Protein AF-0000000072514693 (afdb_homodimer)

Organism: Oesophagostomum dentatum (NCBI:txid61180)

InterPro domains:
  IPR011990 Tetratricopeptide-like helical domain superfamily [G3DSA:1.25.40.10] (1-120)
  IPR011990 Tetratricopeptide-like helical domain superfamily [SSF48452] (5-99)

Radius of gyration: 29.2 Å; Cα contacts (8 Å, |Δi|>4): 314; chains: 2; bounding box: 31×82×122 Å

pLDDT: mean 86.18, std 18.82, range [24.17, 98.69]

Sequence (274 aa):
SQITRLNLRLERYNEAAKAIRDEIEKYVEVKEPGRVGQLTIALVLVQLAKGDSVAAAKCYQWVLEHCAEFEFTDDARACRQLIGGWEGGDDEQFQNILKDGVLRSMDNEYLRLMKKLHAPQGSGTAEGDEGDEEDLKSQITRLNLRLERYNEAAKAIRDEIEKYVEVKEPGRVGQLTIALVLVQLAKGDSVAAAKCYQWVLEHCAEFEFTDDARACRQLIGGWEGGDDEQFQNILKDGVLRSMDNEYLRLMKKLHAPQGSGTAEGDEGDEEDLK

Secondary structure (DSSP, 8-state):
-HHHHHHHHTT-HHHHHHHHHHHHHHHHHH--HHHHHHHHHHHHHHHHHTT-HHHHHHHHHHHHHH-GGGGGSHHHHHHHHHHHHHHHT-HHHHHHHTTSHHHHTS-HHHHHHHHH---------------------/-HHHHHHHHTT-HHHHHHHHHHHHHHHHHH--HHHHHHHHHHHHHHHHHTT-HHHHHHHHHHHHHH-GGGGGSHHHHHHHHHHHHHHHT-HHHHHHHTTSHHHHTS-HHHHHHHHH---------------------

Structure (mmCIF, N/CA/C/O backbone):
data_AF-0000000072514693-model_v1
#
loop_
_entity.id
_entity.type
_entity.pdbx_description
1 polymer 'Uncharacterized protein'
#
loop_
_atom_site.group_PDB
_atom_site.id
_atom_site.type_symbol
_atom_site.label_atom_id
_atom_site.label_alt_id
_atom_site.label_comp_id
_atom_site.label_asym_id
_atom_site.label_entity_id
_atom_site.label_seq_id
_atom_site.pdbx_PDB_ins_code
_atom_site.Cartn_x
_atom_site.Cartn_y
_atom_site.Cartn_z
_atom_site.occupancy
_atom_site.B_iso_or_equiv
_atom_site.auth_seq_id
_atom_site.auth_comp_id
_atom_site.auth_asym_id
_atom_site.auth_atom_id
_atom_site.pdbx_PDB_model_num
ATOM 1 N N . SER A 1 1 ? -8.133 11.906 0.527 1 76.69 1 SER A N 1
ATOM 2 C CA . SER A 1 1 ? -9.438 11.352 0.18 1 76.69 1 SER A CA 1
ATOM 3 C C . SER A 1 1 ? -10.492 12.445 0.058 1 76.69 1 SER A C 1
ATOM 5 O O . SER A 1 1 ? -10.289 13.562 0.541 1 76.69 1 SER A O 1
ATOM 7 N N . GLN A 1 2 ? -11.57 12.062 -0.711 1 79.75 2 GLN A N 1
ATOM 8 C CA . GLN A 1 2 ? -12.656 13.023 -0.896 1 79.75 2 GLN A CA 1
ATOM 9 C C . GLN A 1 2 ? -13.25 13.445 0.445 1 79.75 2 GLN A C 1
ATOM 11 O O . GLN A 1 2 ? -13.531 14.633 0.658 1 79.75 2 GLN A O 1
ATOM 16 N N . ILE A 1 3 ? -13.453 12.562 1.312 1 83.75 3 ILE A N 1
ATOM 17 C CA . ILE A 1 3 ? -14.039 12.844 2.621 1 83.75 3 ILE A CA 1
ATOM 18 C C . ILE A 1 3 ? -13.102 13.742 3.424 1 83.75 3 ILE A C 1
ATOM 20 O O . ILE A 1 3 ? -13.555 14.633 4.141 1 83.75 3 ILE A O 1
ATOM 24 N N . THR A 1 4 ? -11.828 13.516 3.318 1 90.75 4 THR A N 1
ATOM 25 C CA . THR A 1 4 ? -10.852 14.344 4.012 1 90.75 4 THR A CA 1
ATOM 26 C C . THR A 1 4 ? -10.898 15.781 3.502 1 90.75 4 THR A C 1
ATOM 28 O O . THR A 1 4 ? -10.906 16.719 4.293 1 90.75 4 THR A O 1
ATOM 31 N N . ARG A 1 5 ? -11 15.945 2.203 1 89.25 5 ARG A N 1
ATOM 32 C CA . ARG A 1 5 ? -11.078 17.266 1.602 1 89.25 5 ARG A CA 1
ATOM 33 C C . ARG A 1 5 ? -12.312 18.016 2.078 1 89.25 5 ARG A C 1
ATOM 35 O O . ARG A 1 5 ? -12.242 19.203 2.398 1 89.25 5 ARG A O 1
ATOM 42 N N . LEU A 1 6 ? -13.422 17.266 2.107 1 90 6 LEU A N 1
ATOM 43 C CA . LEU A 1 6 ? -14.664 17.859 2.594 1 90 6 LEU A CA 1
ATOM 44 C C . LEU A 1 6 ? -14.523 18.312 4.047 1 90 6 LEU A C 1
ATOM 46 O O . LEU A 1 6 ? -14.945 19.406 4.406 1 90 6 LEU A O 1
ATOM 50 N N . ASN A 1 7 ? -14.016 17.5 4.848 1 94.06 7 ASN A N 1
ATOM 51 C CA . ASN A 1 7 ? -13.828 17.828 6.258 1 94.06 7 ASN A CA 1
ATOM 52 C C . ASN A 1 7 ? -12.93 19.047 6.441 1 94.06 7 ASN A C 1
ATOM 54 O O . ASN A 1 7 ? -13.18 19.875 7.312 1 94.06 7 ASN A O 1
ATOM 58 N N . LEU A 1 8 ? -11.922 19.188 5.617 1 94.56 8 LEU A N 1
ATOM 59 C CA . LEU A 1 8 ? -11.016 20.328 5.676 1 94.56 8 LEU A CA 1
ATOM 60 C C . LEU A 1 8 ? -11.742 21.609 5.281 1 94.56 8 LEU A C 1
ATOM 62 O O . LEU A 1 8 ? -11.594 22.641 5.941 1 94.56 8 LEU A O 1
ATOM 66 N N . ARG A 1 9 ? -12.617 21.516 4.305 1 92.19 9 ARG A N 1
ATOM 67 C CA . ARG A 1 9 ? -13.375 22.672 3.832 1 92.19 9 ARG A CA 1
ATOM 68 C C . ARG A 1 9 ? -14.344 23.156 4.902 1 92.19 9 ARG A C 1
ATOM 70 O O . ARG A 1 9 ? -14.555 24.375 5.043 1 92.19 9 ARG A O 1
ATOM 77 N N . LEU A 1 10 ? -14.836 22.312 5.656 1 93.88 10 LEU A N 1
ATOM 78 C CA . LEU A 1 10 ? -15.812 22.641 6.691 1 93.88 10 LEU A CA 1
ATOM 79 C C . LEU A 1 10 ? -15.125 22.844 8.039 1 93.88 10 LEU A C 1
ATOM 81 O O . LEU A 1 10 ? -15.797 23.016 9.062 1 93.88 10 LEU A O 1
ATOM 85 N N . GLU A 1 11 ? -13.844 22.766 8.125 1 95.69 11 GLU A N 1
ATOM 86 C CA . GLU A 1 11 ? -13 22.953 9.297 1 95.69 11 GLU A CA 1
ATOM 87 C C . GLU A 1 11 ? -13.344 21.938 10.391 1 95.69 11 GLU A C 1
ATOM 89 O O . GLU A 1 11 ? -13.375 22.297 11.578 1 95.69 11 GLU A O 1
ATOM 94 N N . ARG A 1 12 ? -13.836 20.766 9.984 1 96.38 12 ARG A N 1
ATOM 95 C CA . ARG A 1 12 ? -1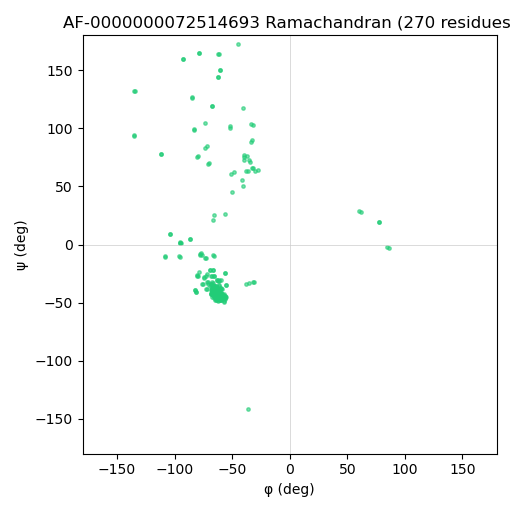4 19.609 10.867 1 96.38 12 ARG A CA 1
ATOM 96 C C . ARG A 1 12 ? -12.672 18.875 11.047 1 96.38 12 ARG A C 1
ATOM 98 O O . ARG A 1 12 ? -12.5 17.766 10.523 1 96.38 12 ARG A O 1
ATOM 105 N N . TYR A 1 13 ? -11.773 19.391 11.82 1 97.44 13 TYR A N 1
ATOM 106 C CA . TYR A 1 13 ? -10.383 18.969 11.891 1 97.44 13 TYR A CA 1
ATOM 107 C C . TYR A 1 13 ? -10.25 17.609 12.562 1 97.44 13 TYR A C 1
ATOM 109 O O . TYR A 1 13 ? -9.406 16.797 12.18 1 97.44 13 TYR A O 1
ATOM 117 N N . ASN A 1 14 ? -11.133 17.297 13.531 1 97.5 14 ASN A N 1
ATOM 118 C CA . ASN A 1 14 ? -11.078 15.992 14.172 1 97.5 14 ASN A CA 1
ATOM 119 C C . ASN A 1 14 ? -11.391 14.875 13.18 1 97.5 14 ASN A C 1
ATOM 121 O O . ASN A 1 14 ? -10.672 13.867 13.125 1 97.5 14 ASN A O 1
ATOM 125 N N . GLU A 1 15 ? -12.391 15.117 12.406 1 96.56 15 GLU A N 1
ATOM 126 C CA . GLU A 1 15 ? -12.789 14.133 11.398 1 96.56 15 GLU A CA 1
ATOM 127 C C . GLU A 1 15 ? -11.734 14 10.305 1 96.56 15 GLU A C 1
ATOM 129 O O . GLU A 1 15 ? -11.445 12.898 9.852 1 96.56 15 GLU A O 1
ATOM 134 N N . ALA A 1 16 ? -11.203 15.117 9.875 1 96.69 16 ALA A N 1
ATOM 135 C CA . ALA A 1 16 ? -10.148 15.109 8.867 1 96.69 16 ALA A CA 1
ATOM 136 C C . ALA A 1 16 ? -8.922 14.344 9.359 1 96.69 16 ALA A C 1
ATOM 138 O O . ALA A 1 16 ? -8.398 13.477 8.648 1 96.69 16 ALA A O 1
ATOM 139 N N . ALA A 1 17 ? -8.492 14.617 10.602 1 97.69 17 ALA A N 1
ATOM 140 C CA . ALA A 1 17 ? -7.324 13.961 11.188 1 97.69 17 ALA A CA 1
ATOM 141 C C . ALA A 1 17 ? -7.523 12.445 11.258 1 97.69 17 ALA A C 1
ATOM 143 O O . ALA A 1 17 ? -6.621 11.68 10.922 1 97.69 17 ALA A O 1
ATOM 144 N N . LYS A 1 18 ? -8.703 12.062 11.688 1 96.69 18 LYS A N 1
ATOM 145 C CA . LYS A 1 18 ? -9 10.633 11.781 1 96.69 18 LYS A CA 1
ATOM 146 C C . LYS A 1 18 ? -8.93 9.969 10.406 1 96.69 18 LYS A C 1
ATOM 148 O O . LYS A 1 18 ? -8.344 8.891 10.266 1 96.69 18 LYS A O 1
ATOM 153 N N . ALA A 1 19 ? -9.523 10.57 9.422 1 94.31 19 ALA A N 1
ATOM 154 C CA . ALA A 1 19 ? -9.539 10.031 8.062 1 94.31 19 ALA A CA 1
ATOM 155 C C . ALA A 1 19 ? -8.125 9.898 7.512 1 94.31 19 ALA A C 1
ATOM 157 O O . ALA A 1 19 ? -7.785 8.883 6.902 1 94.31 19 ALA A O 1
ATOM 158 N N . ILE A 1 20 ? -7.25 10.898 7.695 1 96.31 20 ILE A N 1
ATOM 159 C CA . ILE A 1 20 ? -5.875 10.875 7.199 1 96.31 20 ILE A CA 1
ATOM 160 C C . ILE A 1 20 ? -5.082 9.789 7.922 1 96.31 20 ILE A C 1
ATOM 162 O O . ILE A 1 20 ? -4.348 9.023 7.293 1 96.31 20 ILE A O 1
ATOM 166 N N . ARG A 1 21 ? -5.277 9.695 9.227 1 95.81 21 ARG A N 1
ATOM 167 C CA . ARG A 1 21 ? -4.598 8.672 10.016 1 95.81 21 ARG A CA 1
ATOM 168 C C . ARG A 1 21 ? -4.961 7.273 9.523 1 95.81 21 ARG A C 1
ATOM 170 O O . ARG A 1 21 ? -4.082 6.426 9.352 1 95.81 21 ARG A O 1
ATOM 177 N N . ASP A 1 22 ? -6.242 7.055 9.32 1 91.62 22 ASP A N 1
ATOM 178 C CA . ASP A 1 22 ? -6.695 5.766 8.805 1 91.62 22 ASP A CA 1
ATOM 179 C C . ASP A 1 22 ? -6.008 5.43 7.48 1 91.62 22 ASP A C 1
ATOM 181 O O . ASP A 1 22 ? -5.621 4.281 7.254 1 91.62 22 ASP A O 1
ATOM 185 N N . GLU A 1 23 ? -5.949 6.453 6.633 1 87.62 23 GLU A N 1
ATOM 186 C CA . GLU A 1 23 ? -5.309 6.254 5.336 1 87.62 23 GLU A CA 1
ATOM 187 C C . GLU A 1 23 ? -3.824 5.934 5.496 1 87.62 23 GLU A C 1
ATOM 189 O O . GLU A 1 23 ? -3.305 5.031 4.836 1 87.62 23 GLU A O 1
ATOM 194 N N . ILE A 1 24 ? -3.084 6.613 6.398 1 90.81 24 ILE A N 1
ATOM 195 C CA . ILE A 1 24 ? -1.674 6.344 6.66 1 90.81 24 ILE A CA 1
ATOM 196 C C . ILE A 1 24 ? -1.499 4.902 7.125 1 90.81 24 ILE A C 1
ATOM 198 O O . ILE A 1 24 ? -0.639 4.18 6.617 1 90.81 24 ILE A O 1
ATOM 202 N N . GLU A 1 25 ? -2.279 4.473 8.031 1 86.88 25 GLU A N 1
ATOM 203 C CA . GLU A 1 25 ? -2.197 3.117 8.57 1 86.88 25 GLU A CA 1
ATOM 204 C C . GLU A 1 25 ? -2.396 2.074 7.473 1 86.88 25 GLU A C 1
ATOM 206 O O . GLU A 1 25 ? -1.695 1.062 7.434 1 86.88 25 GLU A O 1
ATOM 211 N N . LYS A 1 26 ? -3.359 2.354 6.645 1 80.5 26 LYS A N 1
ATOM 212 C CA . LYS A 1 26 ? -3.604 1.455 5.52 1 80.5 26 LYS A CA 1
ATOM 213 C C . LYS A 1 26 ? -2.367 1.33 4.633 1 80.5 26 LYS A C 1
ATOM 215 O O . LYS A 1 26 ? -1.997 0.227 4.227 1 80.5 26 LYS A O 1
ATOM 220 N N . TYR A 1 27 ? -1.725 2.512 4.359 1 78.81 27 TYR A N 1
ATOM 221 C CA . TYR A 1 27 ? -0.575 2.523 3.463 1 78.81 27 TYR A CA 1
ATOM 222 C C . TYR A 1 27 ? 0.641 1.888 4.125 1 78.81 27 TYR A C 1
ATOM 224 O O . TYR A 1 27 ? 1.442 1.227 3.459 1 78.81 27 TYR A O 1
ATOM 232 N N . VAL A 1 28 ? 0.841 2.088 5.336 1 77.94 28 VAL A N 1
ATOM 233 C CA . VAL A 1 28 ? 1.96 1.515 6.074 1 77.94 28 VAL A CA 1
ATOM 234 C C . VAL A 1 28 ? 1.794 -0.001 6.172 1 77.94 28 VAL A C 1
ATOM 236 O O . VAL A 1 28 ? 2.771 -0.746 6.074 1 77.94 28 VAL A O 1
ATOM 239 N N . GLU A 1 29 ? 0.573 -0.426 6.406 1 69.25 29 GLU A N 1
ATOM 240 C CA . GLU A 1 29 ? 0.291 -1.855 6.496 1 69.25 29 GLU A CA 1
ATOM 241 C C . GLU A 1 29 ? 0.525 -2.547 5.152 1 69.25 29 GLU A C 1
ATOM 243 O O . GLU A 1 29 ? 1.036 -3.668 5.109 1 69.25 29 GLU A O 1
ATOM 248 N N . VAL A 1 30 ? 0.095 -1.903 4.098 1 63.44 30 VAL A N 1
ATOM 249 C CA . VAL A 1 30 ? 0.112 -2.518 2.773 1 63.44 30 VAL A CA 1
ATOM 250 C C . VAL A 1 30 ? 1.525 -2.467 2.197 1 63.44 30 VAL A C 1
ATOM 252 O O . VAL A 1 30 ? 1.916 -3.336 1.415 1 63.44 30 VAL A O 1
ATOM 255 N N . LYS A 1 31 ? 2.494 -1.638 2.498 1 57.66 31 LYS A N 1
ATOM 256 C CA . LYS A 1 31 ? 3.771 -1.405 1.83 1 57.66 31 LYS A CA 1
ATOM 257 C C . LYS A 1 31 ? 4.68 -2.627 1.942 1 57.66 31 LYS A C 1
ATOM 259 O O . LYS A 1 31 ? 5.898 -2.49 2.066 1 57.66 31 LYS A O 1
ATOM 264 N N . GLU A 1 32 ? 4.211 -3.67 2.16 1 57.41 32 GLU A N 1
ATOM 265 C CA . GLU A 1 32 ? 5.301 -4.637 2.057 1 57.41 32 GLU A CA 1
ATOM 266 C C . GLU A 1 32 ? 5.727 -4.84 0.605 1 57.41 32 GLU A C 1
ATOM 268 O O . GLU A 1 32 ? 5.027 -5.5 -0.165 1 57.41 32 GLU A O 1
ATOM 273 N N . PRO A 1 33 ? 6.652 -3.939 0.035 1 59.28 33 PRO A N 1
ATOM 274 C CA . PRO A 1 33 ? 7.141 -4.148 -1.329 1 59.28 33 PRO A CA 1
ATOM 275 C C . PRO A 1 33 ? 7.219 -5.625 -1.708 1 59.28 33 PRO A C 1
ATOM 277 O O . PRO A 1 33 ? 6.969 -5.984 -2.861 1 59.28 33 PRO A O 1
ATOM 280 N N . GLY A 1 34 ? 7.48 -6.402 -0.807 1 74.56 34 GLY A N 1
ATOM 281 C CA . GLY A 1 34 ? 7.602 -7.832 -1.055 1 74.56 34 GLY A CA 1
ATOM 282 C C . GLY A 1 34 ? 6.266 -8.531 -1.197 1 74.56 34 GLY A C 1
ATOM 283 O O . GLY A 1 34 ? 6.176 -9.594 -1.812 1 74.56 34 GLY A O 1
ATOM 284 N N . ARG A 1 35 ? 5.238 -7.762 -0.912 1 82.5 35 ARG A N 1
ATOM 285 C CA . ARG A 1 35 ? 3.938 -8.422 -0.878 1 82.5 35 ARG A CA 1
ATOM 286 C C . ARG A 1 35 ? 3.361 -8.57 -2.281 1 82.5 35 ARG A C 1
ATOM 288 O O . ARG A 1 35 ? 2.795 -9.609 -2.621 1 82.5 35 ARG A O 1
ATOM 295 N N . VAL A 1 36 ? 3.531 -7.551 -3.119 1 88.25 36 VAL A N 1
ATOM 296 C CA . VAL A 1 36 ? 3.029 -7.609 -4.488 1 88.25 36 VAL A CA 1
ATOM 297 C C . VAL A 1 36 ? 3.662 -8.789 -5.219 1 88.25 36 VAL A C 1
ATOM 299 O O . VAL A 1 36 ? 2.975 -9.531 -5.926 1 88.25 36 VAL A O 1
ATOM 302 N N . GLY A 1 37 ? 4.949 -8.938 -5.008 1 92.69 37 GLY A N 1
ATOM 303 C CA . GLY A 1 37 ? 5.648 -10.047 -5.641 1 92.69 37 GLY A CA 1
ATOM 304 C C . GLY A 1 37 ? 5.152 -11.406 -5.188 1 92.69 37 GLY A C 1
ATOM 305 O O . GLY A 1 37 ? 4.871 -12.273 -6.016 1 92.69 37 GLY A O 1
ATOM 306 N N . GLN A 1 38 ? 5 -11.547 -3.912 1 93.31 38 GLN A N 1
ATOM 307 C CA . GLN A 1 38 ? 4.516 -12.805 -3.352 1 93.31 38 GLN A CA 1
ATOM 308 C C . GLN A 1 38 ? 3.105 -13.117 -3.84 1 93.31 38 GLN A C 1
ATOM 310 O O . GLN A 1 38 ? 2.811 -14.25 -4.223 1 93.31 38 GLN A O 1
ATOM 315 N N . LEU A 1 39 ? 2.266 -12.102 -3.889 1 94.88 39 LEU A N 1
ATOM 316 C CA . LEU A 1 39 ? 0.891 -12.273 -4.348 1 94.88 39 LEU A CA 1
ATOM 317 C C . LEU A 1 39 ? 0.85 -12.586 -5.84 1 94.88 39 LEU A C 1
ATOM 319 O O . LEU A 1 39 ? -0.018 -13.328 -6.301 1 94.88 39 LEU A O 1
ATOM 323 N N . THR A 1 40 ? 1.767 -12.023 -6.566 1 97.25 40 THR A N 1
ATOM 324 C CA . THR A 1 40 ? 1.834 -12.312 -7.996 1 97.25 40 THR A CA 1
ATOM 325 C C . THR A 1 40 ? 2.18 -13.773 -8.242 1 97.25 40 THR A C 1
ATOM 327 O O . THR A 1 40 ? 1.553 -14.438 -9.07 1 97.25 40 THR A O 1
ATOM 330 N N . ILE A 1 41 ? 3.162 -14.281 -7.52 1 98.38 41 ILE A N 1
ATOM 331 C CA . ILE A 1 41 ? 3.48 -15.703 -7.605 1 98.38 41 ILE A CA 1
ATOM 332 C C . ILE A 1 41 ? 2.24 -16.531 -7.281 1 98.38 41 ILE A C 1
ATOM 334 O O . ILE A 1 41 ? 1.905 -17.469 -8.008 1 98.38 41 ILE A O 1
ATOM 338 N N . ALA A 1 42 ? 1.545 -16.188 -6.203 1 98.19 42 ALA A N 1
ATOM 339 C CA . ALA A 1 42 ? 0.338 -16.891 -5.777 1 98.19 42 ALA A CA 1
ATOM 340 C C . ALA A 1 42 ? -0.698 -16.922 -6.895 1 98.19 42 ALA A C 1
ATOM 342 O O . ALA A 1 42 ? -1.265 -17.984 -7.184 1 98.19 42 ALA A O 1
ATOM 343 N N . LEU A 1 43 ? -0.885 -15.812 -7.531 1 98.56 43 LEU A N 1
ATOM 344 C CA . LEU A 1 43 ? -1.875 -15.727 -8.602 1 98.56 43 LEU A CA 1
ATOM 345 C C . LEU A 1 43 ? -1.458 -16.562 -9.797 1 98.56 43 LEU A C 1
ATOM 347 O O . LEU A 1 43 ? -2.289 -17.25 -10.398 1 98.56 43 LEU A O 1
ATOM 351 N N . VAL A 1 44 ? -0.172 -16.516 -10.133 1 98.69 44 VAL A N 1
ATOM 352 C CA . VAL A 1 44 ? 0.351 -17.344 -11.219 1 98.69 44 VAL A CA 1
ATOM 353 C C . VAL A 1 44 ? 0.115 -18.828 -10.914 1 98.69 44 VAL A C 1
ATOM 355 O O . VAL A 1 44 ? -0.393 -19.562 -11.758 1 98.69 44 VAL A O 1
ATOM 358 N N . LEU A 1 45 ? 0.395 -19.266 -9.703 1 98.56 45 LEU A N 1
ATOM 359 C CA . LEU A 1 45 ? 0.2 -20.656 -9.289 1 98.56 45 LEU A CA 1
ATOM 360 C C . LEU A 1 45 ? -1.267 -21.047 -9.406 1 98.56 45 LEU A C 1
ATOM 362 O O . LEU A 1 45 ? -1.583 -22.125 -9.93 1 98.56 45 LEU A O 1
ATOM 366 N N . VAL A 1 46 ? -2.15 -20.219 -9 1 98.62 46 VAL A N 1
ATOM 367 C CA . VAL A 1 46 ? -3.578 -20.531 -9.016 1 98.62 46 VAL A CA 1
ATOM 368 C C . VAL A 1 46 ? -4.078 -20.609 -10.461 1 98.62 46 VAL A C 1
ATOM 370 O O . VAL A 1 46 ? -4.855 -21.5 -10.805 1 98.62 46 VAL A O 1
ATOM 373 N N . GLN A 1 47 ? -3.611 -19.656 -11.273 1 98.56 47 GLN A N 1
ATOM 374 C CA . GLN A 1 47 ? -4.004 -19.688 -12.68 1 98.56 47 GLN A CA 1
ATOM 375 C C . GLN A 1 47 ? -3.521 -20.969 -13.359 1 98.56 47 GLN A C 1
ATOM 377 O O . GLN A 1 47 ? -4.238 -21.547 -14.172 1 98.56 47 GLN A O 1
ATOM 382 N N . LEU A 1 48 ? -2.322 -21.391 -13.055 1 97.94 48 LEU A N 1
ATOM 383 C CA . LEU A 1 48 ? -1.804 -22.625 -13.617 1 97.94 48 LEU A CA 1
ATOM 384 C C . LEU A 1 48 ? -2.594 -23.828 -13.109 1 97.94 48 LEU A C 1
ATOM 386 O O . LEU A 1 48 ? -2.832 -24.781 -13.859 1 97.94 48 LEU A O 1
ATOM 390 N N . ALA A 1 49 ? -3.01 -23.781 -11.883 1 97.62 49 ALA A N 1
ATOM 391 C CA . ALA A 1 49 ? -3.861 -24.8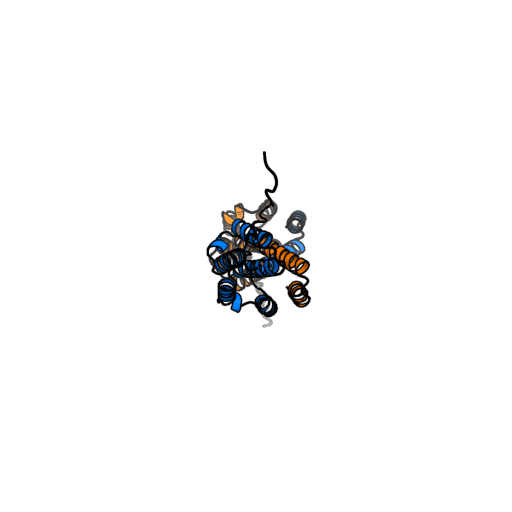44 -11.344 1 97.62 49 ALA A CA 1
ATOM 392 C C . ALA A 1 49 ? -5.18 -24.938 -12.117 1 97.62 49 ALA A C 1
ATOM 394 O O . ALA A 1 49 ? -5.75 -26.016 -12.258 1 97.62 49 ALA A O 1
ATOM 395 N N . LYS A 1 50 ? -5.637 -23.828 -12.602 1 97.31 50 LYS A N 1
ATOM 396 C CA . LYS A 1 50 ? -6.836 -23.75 -13.43 1 97.31 50 LYS A CA 1
ATOM 397 C C . LYS A 1 50 ? -6.543 -24.203 -14.859 1 97.31 50 LYS A C 1
ATOM 399 O O . LYS A 1 50 ? -7.449 -24.297 -15.688 1 97.31 50 LYS A O 1
ATOM 404 N N . GLY A 1 51 ? -5.277 -24.406 -15.164 1 96.06 51 GLY A N 1
ATOM 405 C CA . GLY A 1 51 ? -4.855 -24.734 -16.516 1 96.06 51 GLY A CA 1
ATOM 406 C C . GLY A 1 51 ? -4.828 -23.531 -17.438 1 96.06 51 GLY A C 1
ATOM 407 O O . GLY A 1 51 ? -4.867 -23.688 -18.672 1 96.06 51 GLY A O 1
ATOM 408 N N . ASP A 1 52 ? -4.789 -22.344 -16.859 1 97.62 52 ASP A N 1
ATOM 409 C CA . ASP A 1 52 ? -4.902 -21.109 -17.641 1 97.62 52 ASP A CA 1
ATOM 410 C C . ASP A 1 52 ? -3.59 -20.328 -17.641 1 97.62 52 ASP A C 1
ATOM 412 O O . ASP A 1 52 ? -3.484 -19.297 -16.969 1 97.62 52 ASP A O 1
ATOM 416 N N . SER A 1 53 ? -2.648 -20.812 -18.469 1 97.44 53 SER A N 1
ATOM 417 C CA . SER A 1 53 ? -1.342 -20.156 -18.531 1 97.44 53 SER A CA 1
ATOM 418 C C . SER A 1 53 ? -1.443 -18.766 -19.141 1 97.44 53 SER A C 1
ATOM 420 O O . SER A 1 53 ? -0.627 -17.891 -18.859 1 97.44 53 SER A O 1
ATOM 422 N N . VAL A 1 54 ? -2.451 -18.594 -19.984 1 98.06 54 VAL A N 1
ATOM 423 C CA . VAL A 1 54 ? -2.664 -17.297 -20.609 1 98.06 54 VAL A CA 1
ATOM 424 C C . VAL A 1 54 ? -3.023 -16.266 -19.547 1 98.06 54 VAL A C 1
ATOM 426 O O . VAL A 1 54 ? -2.445 -15.172 -19.516 1 98.06 54 VAL A O 1
ATOM 429 N N . ALA A 1 55 ? -3.906 -16.641 -18.656 1 98.12 55 ALA A N 1
ATOM 430 C CA . ALA A 1 55 ? -4.289 -15.742 -17.562 1 98.12 55 ALA A CA 1
ATOM 431 C C . ALA A 1 55 ? -3.115 -15.492 -16.625 1 98.12 55 ALA A C 1
ATOM 433 O O . ALA A 1 55 ? -2.934 -14.375 -16.125 1 98.12 55 ALA A O 1
ATOM 434 N N . ALA A 1 56 ? -2.285 -16.5 -16.406 1 98.44 56 ALA A N 1
ATOM 435 C CA . ALA A 1 56 ? -1.082 -16.344 -15.586 1 98.44 56 ALA A CA 1
ATOM 436 C C . ALA A 1 56 ? -0.138 -15.305 -16.188 1 98.44 56 ALA A C 1
ATOM 438 O O . ALA A 1 56 ? 0.331 -14.406 -15.484 1 98.44 56 ALA A O 1
ATOM 439 N N . ALA A 1 57 ? 0.046 -15.414 -17.484 1 98.06 57 ALA A N 1
ATOM 440 C CA . ALA A 1 57 ? 0.947 -14.508 -18.188 1 98.06 57 ALA A CA 1
ATOM 441 C C . ALA A 1 57 ? 0.402 -13.078 -18.188 1 98.06 57 ALA A C 1
ATOM 443 O O . ALA A 1 57 ? 1.159 -12.117 -18.031 1 98.06 57 ALA A O 1
ATOM 444 N N . LYS A 1 58 ? -0.859 -12.93 -18.297 1 98.19 58 LYS A N 1
ATOM 445 C CA . LYS A 1 58 ? -1.485 -11.617 -18.297 1 98.19 58 LYS A CA 1
ATOM 446 C C . LYS A 1 58 ? -1.315 -10.922 -16.953 1 98.19 58 LYS A C 1
ATOM 448 O O . LYS A 1 58 ? -1.044 -9.719 -16.891 1 98.19 58 LYS A O 1
ATOM 453 N N . CYS A 1 59 ? -1.531 -11.703 -15.906 1 97.19 59 CYS A N 1
ATOM 454 C CA . CYS A 1 59 ? -1.372 -11.156 -14.562 1 97.19 59 CYS A CA 1
ATOM 455 C C . CYS A 1 59 ? 0.069 -10.719 -14.32 1 97.19 59 CYS A C 1
ATOM 457 O O . CYS A 1 59 ? 0.314 -9.648 -13.766 1 97.19 59 CYS A O 1
ATOM 459 N N . TYR A 1 60 ? 0.966 -11.516 -14.742 1 97.75 60 TYR A N 1
ATOM 460 C CA . TYR A 1 60 ? 2.385 -11.195 -14.617 1 97.75 60 TYR A CA 1
ATOM 461 C C . TYR A 1 60 ? 2.725 -9.914 -15.359 1 97.75 60 TYR A C 1
ATOM 463 O O . TYR A 1 60 ? 3.369 -9.016 -14.805 1 97.75 60 TYR A O 1
ATOM 471 N N . GLN A 1 61 ? 2.227 -9.758 -16.516 1 97.44 61 GLN A N 1
ATOM 472 C CA . GLN A 1 61 ? 2.498 -8.578 -17.344 1 97.44 61 GLN A CA 1
ATOM 473 C C . GLN A 1 61 ? 1.89 -7.324 -16.719 1 97.44 61 GLN A C 1
ATOM 475 O O . GLN A 1 61 ? 2.502 -6.254 -16.75 1 97.44 61 GLN A O 1
ATOM 480 N N . TRP A 1 62 ? 0.68 -7.527 -16.25 1 96.62 62 TRP A N 1
ATOM 481 C CA . TRP A 1 62 ? 0.007 -6.398 -15.617 1 96.62 62 TRP A CA 1
ATOM 482 C C . TRP A 1 62 ? 0.827 -5.867 -14.445 1 96.62 62 TRP A C 1
ATOM 484 O O . TRP A 1 62 ? 1.011 -4.652 -14.312 1 96.62 62 TRP A O 1
ATOM 494 N N . VAL A 1 63 ? 1.381 -6.762 -13.617 1 94 63 VAL A N 1
ATOM 495 C CA . VAL A 1 63 ? 2.156 -6.348 -12.453 1 94 63 VAL A CA 1
ATOM 496 C C . VAL A 1 63 ? 3.455 -5.684 -12.906 1 94 63 VAL A C 1
ATOM 498 O O . VAL A 1 63 ? 3.883 -4.684 -12.32 1 94 63 VAL A O 1
ATOM 501 N N . LEU A 1 64 ? 4.105 -6.219 -13.977 1 93.5 64 LEU A N 1
ATOM 502 C CA . LEU A 1 64 ? 5.305 -5.602 -14.523 1 93.5 64 LEU A CA 1
ATOM 503 C C . LEU A 1 64 ? 5.051 -4.145 -14.898 1 93.5 64 LEU A C 1
ATOM 505 O O . LEU A 1 64 ? 5.902 -3.283 -14.664 1 93.5 64 LEU A O 1
ATOM 509 N N . GLU A 1 65 ? 3.891 -3.867 -15.344 1 92.62 65 GLU A N 1
ATOM 510 C CA . GLU A 1 65 ? 3.543 -2.535 -15.836 1 92.62 65 GLU A CA 1
ATOM 511 C C . GLU A 1 65 ? 3.225 -1.59 -14.68 1 92.62 65 GLU A C 1
ATOM 513 O O . GLU A 1 65 ? 3.398 -0.375 -14.797 1 92.62 65 GLU A O 1
ATOM 518 N N . HIS A 1 66 ? 2.785 -2.168 -13.602 1 86.75 66 HIS A N 1
ATOM 519 C CA . HIS A 1 66 ? 2.262 -1.32 -12.539 1 86.75 66 HIS A CA 1
ATOM 520 C C . HIS A 1 66 ? 3.207 -1.29 -11.344 1 86.75 66 HIS A C 1
ATOM 522 O O . HIS A 1 66 ? 3.014 -0.504 -10.414 1 86.75 66 HIS A O 1
ATOM 528 N N . CYS A 1 67 ? 4.16 -2.145 -11.391 1 82.31 67 CYS A N 1
ATOM 529 C CA . CYS A 1 67 ? 5.199 -2.184 -10.359 1 82.31 67 CYS A CA 1
ATOM 530 C C . CYS A 1 67 ? 6.578 -2.33 -10.984 1 82.31 67 CYS A C 1
ATOM 532 O O . CYS A 1 67 ? 7.066 -3.445 -11.172 1 82.31 67 CYS A O 1
ATOM 534 N N . ALA A 1 68 ? 7.227 -1.218 -11.195 1 78.88 68 ALA A N 1
ATOM 535 C CA . ALA A 1 68 ? 8.453 -1.174 -11.984 1 78.88 68 ALA A CA 1
ATOM 536 C C . ALA A 1 68 ? 9.562 -1.992 -11.328 1 78.88 68 ALA A C 1
ATOM 538 O O . ALA A 1 68 ? 10.32 -2.686 -12.008 1 78.88 68 ALA A O 1
ATOM 539 N N . GLU A 1 69 ? 9.648 -1.956 -10.047 1 79.25 69 GLU A N 1
ATOM 540 C CA . GLU A 1 69 ? 10.727 -2.637 -9.344 1 79.25 69 GLU A CA 1
ATOM 541 C C . GLU A 1 69 ? 10.531 -4.148 -9.359 1 79.25 69 GLU A C 1
ATOM 543 O O . GLU A 1 69 ? 11.469 -4.906 -9.086 1 79.25 69 GLU A O 1
ATOM 548 N N . PHE A 1 70 ? 9.328 -4.605 -9.766 1 90.06 70 PHE A N 1
ATOM 549 C CA . PHE A 1 70 ? 8.984 -6.02 -9.688 1 90.06 70 PHE A CA 1
ATOM 550 C C . PHE A 1 70 ? 9.867 -6.84 -10.617 1 90.06 70 PHE A C 1
ATOM 552 O O . PHE A 1 70 ? 10.305 -7.938 -10.258 1 90.06 70 PHE A O 1
ATOM 559 N N . GLU A 1 71 ? 10.148 -6.266 -11.797 1 91.19 71 GLU A N 1
ATOM 560 C CA . GLU A 1 71 ? 10.852 -6.977 -12.859 1 91.19 71 GLU A CA 1
ATOM 561 C C . GLU A 1 71 ? 12.203 -7.5 -12.375 1 91.19 71 GLU A C 1
ATOM 563 O O . GLU A 1 71 ? 12.688 -8.523 -12.859 1 91.19 71 GLU A O 1
ATOM 568 N N . PHE A 1 72 ? 12.766 -6.91 -11.391 1 89.44 72 PHE A N 1
ATOM 569 C CA . PHE A 1 72 ? 14.125 -7.223 -10.969 1 89.44 72 PHE A CA 1
ATOM 570 C C . PHE A 1 72 ? 14.117 -8.07 -9.695 1 89.44 72 PHE A C 1
ATOM 572 O O . PHE A 1 72 ? 15.164 -8.297 -9.094 1 89.44 72 PHE A O 1
ATOM 579 N N . THR A 1 73 ? 13 -8.516 -9.312 1 90.06 73 THR A N 1
ATOM 580 C CA . THR A 1 73 ? 12.883 -9.305 -8.094 1 90.06 73 THR A CA 1
ATOM 581 C C . THR A 1 73 ? 12.992 -10.797 -8.406 1 90.06 73 THR A C 1
ATOM 583 O O . THR A 1 73 ? 12.805 -11.211 -9.547 1 90.06 73 THR A O 1
ATOM 586 N N . ASP A 1 74 ? 13.305 -11.594 -7.43 1 93.44 74 ASP A N 1
ATOM 587 C CA . ASP A 1 74 ? 13.281 -13.047 -7.535 1 93.44 74 ASP A CA 1
ATOM 588 C C . ASP A 1 74 ? 11.867 -13.555 -7.797 1 93.44 74 ASP A C 1
ATOM 590 O O . ASP A 1 74 ? 11.68 -14.555 -8.492 1 93.44 74 ASP A O 1
ATOM 594 N N . ASP A 1 75 ? 10.883 -12.82 -7.281 1 95.88 75 ASP A N 1
ATOM 595 C CA . ASP A 1 75 ? 9.492 -13.195 -7.508 1 95.88 75 ASP A CA 1
ATOM 596 C C . ASP A 1 75 ? 9.133 -13.125 -8.992 1 95.88 75 ASP A C 1
ATOM 598 O O . ASP A 1 75 ? 8.484 -14.031 -9.523 1 95.88 75 ASP A O 1
ATOM 602 N N . ALA A 1 76 ? 9.602 -12.102 -9.633 1 96 76 ALA A N 1
ATOM 603 C CA . ALA A 1 76 ? 9.359 -11.961 -11.07 1 96 76 ALA A CA 1
ATOM 604 C C . ALA A 1 76 ? 10.008 -13.102 -11.852 1 96 76 ALA A C 1
ATOM 606 O O . ALA A 1 76 ? 9.398 -13.672 -12.758 1 96 76 ALA A O 1
ATOM 607 N N . ARG A 1 77 ? 11.219 -13.383 -11.5 1 97 77 ARG A N 1
ATOM 608 C CA . ARG A 1 77 ? 11.93 -14.492 -12.133 1 97 77 ARG A CA 1
ATOM 609 C C . ARG A 1 77 ? 11.172 -15.805 -11.961 1 97 77 ARG A C 1
ATOM 611 O O . ARG A 1 77 ? 11.016 -16.562 -12.914 1 97 77 ARG A O 1
ATOM 618 N N . ALA A 1 78 ? 10.695 -16.062 -10.797 1 97.56 78 ALA A N 1
ATOM 619 C CA . ALA A 1 78 ? 9.938 -17.281 -10.508 1 97.56 78 ALA A CA 1
ATOM 620 C C . ALA A 1 78 ? 8.664 -17.344 -11.352 1 97.56 78 ALA A C 1
ATOM 622 O O . ALA A 1 78 ? 8.328 -18.391 -11.914 1 97.56 78 ALA A O 1
ATOM 623 N N . CYS A 1 79 ? 7.957 -16.219 -11.477 1 98.12 79 CYS A N 1
ATOM 624 C CA . CYS A 1 79 ? 6.742 -16.172 -12.281 1 98.12 79 CYS A CA 1
ATOM 625 C C . CYS A 1 79 ? 7.031 -16.516 -13.734 1 98.12 79 CYS A C 1
ATOM 627 O O . CYS A 1 79 ? 6.336 -17.344 -14.336 1 98.12 79 CYS A O 1
ATOM 629 N N . ARG A 1 80 ? 8.102 -15.953 -14.234 1 97.62 80 ARG A N 1
ATOM 630 C CA . ARG A 1 80 ? 8.492 -16.219 -15.617 1 97.62 80 ARG A CA 1
ATOM 631 C C . ARG A 1 80 ? 8.828 -17.703 -15.812 1 97.62 80 ARG A C 1
ATOM 633 O O . ARG A 1 80 ? 8.398 -18.312 -16.797 1 97.62 80 ARG A O 1
ATOM 640 N N . GLN A 1 81 ? 9.586 -18.234 -14.953 1 97.88 81 GLN A N 1
ATOM 641 C CA . GLN A 1 81 ? 10 -19.625 -15.039 1 97.88 81 GLN A CA 1
ATOM 642 C C . GLN A 1 81 ? 8.797 -20.562 -14.914 1 97.88 81 GLN A C 1
ATOM 644 O O . GLN A 1 81 ? 8.703 -21.562 -15.641 1 97.88 81 GLN A O 1
ATOM 649 N N . LEU A 1 82 ? 7.867 -20.266 -14.062 1 98.19 82 LEU A N 1
ATOM 650 C CA . LEU A 1 82 ? 6.668 -21.062 -13.883 1 98.19 82 LEU A CA 1
ATOM 651 C C . LEU A 1 82 ? 5.836 -21.094 -15.164 1 98.19 82 LEU A C 1
ATOM 653 O O . LEU A 1 82 ? 5.438 -22.172 -15.625 1 98.19 82 LEU A O 1
ATOM 657 N N . ILE A 1 83 ? 5.648 -19.922 -15.664 1 98.12 83 ILE A N 1
ATOM 658 C CA . ILE A 1 83 ? 4.828 -19.797 -16.859 1 98.12 83 ILE A CA 1
ATOM 659 C C . ILE A 1 83 ? 5.508 -20.516 -18.031 1 98.12 83 ILE A C 1
ATOM 661 O O . ILE A 1 83 ? 4.883 -21.328 -18.719 1 98.12 83 ILE A O 1
ATOM 665 N N . GLY A 1 84 ? 6.777 -20.25 -18.188 1 97 84 GLY A N 1
ATOM 666 C CA . GLY A 1 84 ? 7.539 -20.906 -19.234 1 97 84 GLY A CA 1
ATOM 667 C C . GLY A 1 84 ? 7.609 -22.422 -19.078 1 97 84 GLY A C 1
ATOM 668 O O . GLY A 1 84 ? 7.465 -23.156 -20.047 1 97 84 GLY A O 1
ATOM 669 N N . GLY A 1 85 ? 7.883 -22.875 -17.859 1 96.56 85 GLY A N 1
ATOM 670 C CA . GLY A 1 85 ? 7.922 -24.297 -17.562 1 96.56 85 GLY A CA 1
ATOM 671 C C . GLY A 1 85 ? 6.594 -25 -17.828 1 96.56 85 GLY A C 1
ATOM 672 O O . GLY A 1 85 ? 6.566 -26.125 -18.328 1 96.56 85 GLY A O 1
ATOM 673 N N . TRP A 1 86 ? 5.543 -24.328 -17.516 1 96.81 86 TRP A N 1
ATOM 674 C CA . TRP A 1 86 ? 4.207 -24.844 -17.781 1 96.81 86 TRP A CA 1
ATOM 675 C C . TRP A 1 86 ? 3.945 -24.953 -19.281 1 96.81 86 TRP A C 1
ATOM 677 O O . TRP A 1 86 ? 3.508 -26 -19.766 1 96.81 86 TRP A O 1
ATOM 687 N N . GLU A 1 87 ? 4.262 -23.984 -20 1 96 87 GLU A N 1
ATOM 688 C CA . GLU A 1 87 ? 3.984 -23.922 -21.438 1 96 87 GLU A CA 1
ATOM 689 C C . GLU A 1 87 ? 4.914 -24.828 -22.219 1 96 87 GLU A C 1
ATOM 691 O O . GLU A 1 87 ? 4.551 -25.312 -23.297 1 96 87 GLU A O 1
ATOM 696 N N . GLY A 1 88 ? 6.055 -25.047 -21.734 1 94 88 GLY A N 1
ATOM 697 C CA . GLY A 1 88 ? 7.023 -25.922 -22.391 1 94 88 GLY A CA 1
ATOM 698 C C . GLY A 1 88 ? 6.648 -27.391 -22.312 1 94 88 GLY A C 1
ATOM 699 O O . GLY A 1 88 ? 7.176 -28.203 -23.078 1 94 88 GLY A O 1
ATOM 700 N N . GLY A 1 89 ? 5.922 -27.828 -21.391 1 92.69 89 GLY A N 1
ATOM 701 C CA . GLY A 1 89 ? 5.383 -29.188 -21.297 1 92.69 89 GLY A CA 1
ATOM 702 C C . GLY A 1 89 ? 6.344 -30.172 -20.672 1 92.69 89 GLY A C 1
ATOM 703 O O . GLY A 1 89 ? 6.09 -31.375 -20.672 1 92.69 89 GLY A O 1
ATOM 704 N N . ASP A 1 90 ? 7.48 -29.656 -20.375 1 91.25 90 ASP A N 1
ATOM 705 C CA . ASP A 1 90 ? 8.43 -30.484 -19.641 1 91.25 90 ASP A CA 1
ATOM 706 C C . ASP A 1 90 ? 8.141 -30.438 -18.141 1 91.25 90 ASP A C 1
ATOM 708 O O . ASP A 1 90 ? 8.625 -29.547 -17.438 1 91.25 90 ASP A O 1
ATOM 712 N N . ASP A 1 91 ? 7.449 -31.484 -17.688 1 95.44 91 ASP A N 1
ATOM 713 C CA . ASP A 1 91 ? 6.996 -31.484 -16.297 1 95.44 91 ASP A CA 1
ATOM 714 C C . ASP A 1 91 ? 8.172 -31.625 -15.336 1 95.44 91 ASP A C 1
ATOM 716 O O . ASP A 1 91 ? 8.125 -31.125 -14.211 1 95.44 91 ASP A O 1
ATOM 720 N N . GLU A 1 92 ? 9.18 -32.406 -15.742 1 94.88 92 GLU A N 1
ATOM 721 C CA . GLU A 1 92 ? 10.352 -32.531 -14.883 1 94.88 92 GLU A CA 1
ATOM 722 C C . GLU A 1 92 ? 10.969 -31.172 -14.594 1 94.88 92 GLU A C 1
ATOM 724 O O . GLU A 1 92 ? 11.297 -30.859 -13.445 1 94.88 92 GLU A O 1
ATOM 729 N N . GLN A 1 93 ? 11.133 -30.453 -15.688 1 94.25 93 GLN A N 1
ATOM 730 C CA . GLN A 1 93 ? 11.648 -29.109 -15.523 1 94.25 93 GLN A CA 1
ATOM 731 C C . GLN A 1 93 ? 10.703 -28.25 -14.672 1 94.25 93 GLN A C 1
ATOM 733 O O . GLN A 1 93 ? 11.156 -27.484 -13.82 1 94.25 93 GLN A O 1
ATOM 738 N N . PHE A 1 94 ? 9.469 -28.359 -14.891 1 97.31 94 PHE A N 1
ATOM 739 C CA . PHE A 1 94 ? 8.461 -27.625 -14.141 1 97.31 94 PHE A CA 1
ATOM 740 C C . PHE A 1 94 ? 8.531 -27.953 -12.656 1 97.31 94 PHE A C 1
ATOM 742 O O . PHE A 1 94 ? 8.492 -27.062 -11.812 1 97.31 94 PHE A O 1
ATOM 749 N N . GLN A 1 95 ? 8.719 -29.25 -12.289 1 97.44 95 GLN A N 1
ATOM 750 C CA . GLN A 1 95 ? 8.828 -29.672 -10.898 1 97.44 95 GLN A CA 1
ATOM 751 C C . GLN A 1 95 ? 10.062 -29.078 -10.234 1 97.44 95 GLN A C 1
ATOM 753 O O . GLN A 1 95 ? 10.039 -28.734 -9.047 1 97.44 95 GLN A O 1
ATOM 758 N N . ASN A 1 96 ? 11.094 -28.969 -10.992 1 97.38 96 ASN A N 1
ATOM 759 C CA . ASN A 1 96 ? 12.32 -28.391 -10.461 1 97.38 96 ASN A CA 1
ATOM 760 C C . ASN A 1 96 ? 12.148 -26.906 -10.141 1 97.38 96 ASN A C 1
ATOM 762 O O . ASN A 1 96 ? 12.719 -26.406 -9.164 1 97.38 96 ASN A O 1
ATOM 766 N N . ILE A 1 97 ? 11.445 -26.172 -10.922 1 97.5 97 ILE A N 1
ATOM 767 C CA . ILE A 1 97 ? 11.164 -24.75 -10.695 1 97.5 97 ILE A CA 1
ATOM 768 C C . ILE A 1 97 ? 10.422 -24.578 -9.375 1 97.5 97 ILE A C 1
ATOM 770 O O . ILE A 1 97 ? 10.688 -23.656 -8.617 1 97.5 97 ILE A O 1
ATOM 774 N N . LEU A 1 98 ? 9.469 -25.516 -9.016 1 97.94 98 LEU A N 1
ATOM 775 C CA . LEU A 1 98 ? 8.648 -25.438 -7.816 1 97.94 98 LEU A CA 1
ATOM 776 C C . LEU A 1 98 ? 9.5 -25.594 -6.562 1 97.94 98 LEU A C 1
ATOM 778 O O . LEU A 1 98 ? 9.039 -25.297 -5.457 1 97.94 98 LEU A O 1
ATOM 782 N N . LYS A 1 99 ? 10.75 -25.953 -6.762 1 96.44 99 LYS A N 1
ATOM 783 C CA . LYS A 1 99 ? 11.656 -26.156 -5.637 1 96.44 99 LYS A CA 1
ATOM 784 C C . LYS A 1 99 ? 12.484 -24.891 -5.367 1 96.44 99 LYS A C 1
ATOM 786 O O . LYS A 1 99 ? 13.32 -24.875 -4.461 1 96.44 99 LYS A O 1
ATOM 791 N N . ASP A 1 100 ? 12.242 -23.891 -6.129 1 94.81 100 ASP A N 1
ATOM 792 C CA . ASP A 1 100 ? 12.945 -22.625 -5.938 1 94.81 100 ASP A CA 1
ATOM 793 C C . ASP A 1 100 ? 12.664 -22.047 -4.551 1 94.81 100 ASP A C 1
ATOM 795 O O . ASP A 1 100 ? 11.562 -22.203 -4.02 1 94.81 100 ASP A O 1
ATOM 799 N N . GLY A 1 101 ? 13.602 -21.297 -3.982 1 94.5 101 GLY A N 1
ATOM 800 C CA . GLY A 1 101 ? 13.547 -20.766 -2.631 1 94.5 101 GLY A CA 1
ATOM 801 C C . GLY A 1 101 ? 12.328 -19.891 -2.385 1 94.5 101 GLY A C 1
ATOM 802 O O . GLY A 1 101 ? 11.648 -20.031 -1.372 1 94.5 101 GLY A O 1
ATOM 803 N N . VAL A 1 102 ? 12.023 -18.953 -3.312 1 93.06 102 VAL A N 1
ATOM 804 C CA . VAL A 1 102 ? 10.922 -18 -3.119 1 93.06 102 VAL A CA 1
ATOM 805 C C . VAL A 1 102 ? 9.594 -18.75 -3.098 1 93.06 102 VAL A C 1
ATOM 807 O O . VAL A 1 102 ? 8.633 -18.312 -2.463 1 93.06 102 VAL A O 1
ATOM 810 N N . LEU A 1 103 ? 9.531 -19.922 -3.77 1 97.38 103 LEU A N 1
ATOM 811 C CA . LEU A 1 103 ? 8.32 -20.734 -3.793 1 97.38 103 LEU A CA 1
ATOM 812 C C . LEU A 1 103 ? 8.203 -21.578 -2.525 1 97.38 103 LEU A C 1
ATOM 814 O O . LEU A 1 103 ? 7.121 -21.703 -1.947 1 97.38 103 LEU A O 1
ATOM 818 N N . ARG A 1 104 ? 9.281 -22.109 -2.104 1 94.69 104 ARG A N 1
ATOM 819 C CA . ARG A 1 104 ? 9.289 -22.969 -0.925 1 94.69 104 ARG A CA 1
ATOM 820 C C . ARG A 1 104 ? 8.961 -22.188 0.336 1 94.69 104 ARG A C 1
ATOM 822 O O . ARG A 1 104 ? 8.539 -22.75 1.343 1 94.69 104 ARG A O 1
ATOM 829 N N . SER A 1 105 ? 9.172 -20.875 0.291 1 93.44 105 SER A N 1
ATOM 830 C CA . SER A 1 105 ? 8.953 -20.016 1.457 1 93.44 105 SER A CA 1
ATOM 831 C C . SER A 1 105 ? 7.5 -19.562 1.548 1 93.44 105 SER A C 1
ATOM 833 O O . SER A 1 105 ? 7.141 -18.797 2.439 1 93.44 105 SER A O 1
ATOM 835 N N . MET A 1 106 ? 6.613 -20.016 0.693 1 92.12 106 MET A N 1
ATOM 836 C CA . MET A 1 106 ? 5.215 -19.594 0.68 1 92.12 106 MET A CA 1
ATOM 837 C C . MET A 1 106 ? 4.422 -20.312 1.771 1 92.12 106 MET A C 1
ATOM 839 O O . MET A 1 106 ? 4.922 -21.25 2.393 1 92.12 106 MET A O 1
ATOM 843 N N . ASP A 1 107 ? 3.199 -19.75 2.041 1 90.69 107 ASP A N 1
ATOM 844 C CA . ASP A 1 107 ? 2.324 -20.312 3.057 1 90.69 107 ASP A CA 1
ATOM 845 C C . ASP A 1 107 ? 1.924 -21.75 2.688 1 90.69 107 ASP A C 1
ATOM 847 O O . ASP A 1 107 ? 1.945 -22.125 1.514 1 90.69 107 ASP A O 1
ATOM 851 N N . ASN A 1 108 ? 1.442 -22.453 3.588 1 92.5 108 ASN A N 1
ATOM 852 C CA . ASN A 1 108 ? 1.15 -23.875 3.49 1 92.5 108 ASN A CA 1
ATOM 853 C C . ASN A 1 108 ? 0.144 -24.172 2.379 1 92.5 108 ASN A C 1
ATOM 855 O O . ASN A 1 108 ?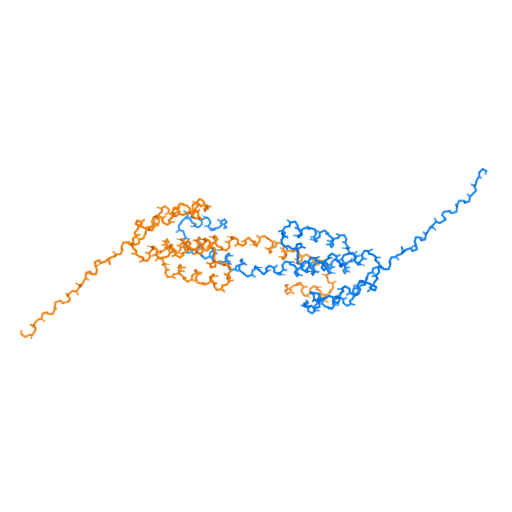 0.271 -25.156 1.666 1 92.5 108 ASN A O 1
ATOM 859 N N . GLU A 1 109 ? -0.846 -23.391 2.275 1 94.25 109 GLU A N 1
ATOM 860 C CA . GLU A 1 109 ? -1.882 -23.641 1.276 1 94.25 109 GLU A CA 1
ATOM 861 C C . GLU A 1 109 ? -1.306 -23.609 -0.136 1 94.25 109 GLU A C 1
ATOM 863 O O . GLU A 1 109 ? -1.717 -24.375 -1 1 94.25 109 GLU A O 1
ATOM 868 N N . TYR A 1 110 ? -0.333 -22.719 -0.342 1 96.56 110 TYR A N 1
ATOM 869 C CA . TYR A 1 110 ? 0.313 -22.641 -1.647 1 96.56 110 TYR A CA 1
ATOM 870 C C . TYR A 1 110 ? 1.282 -23.797 -1.845 1 96.56 110 TYR A C 1
ATOM 872 O O . TYR A 1 110 ? 1.41 -24.328 -2.951 1 96.56 110 TYR A O 1
ATOM 880 N N . LEU A 1 111 ? 1.926 -24.25 -0.792 1 96.25 111 LEU A N 1
ATOM 881 C CA . LEU A 1 111 ? 2.803 -25.422 -0.867 1 96.25 111 LEU A CA 1
ATOM 882 C C . LEU A 1 111 ? 2.014 -26.672 -1.237 1 96.25 111 LEU A C 1
ATOM 884 O O . LEU A 1 111 ? 2.467 -27.469 -2.053 1 96.25 111 LEU A O 1
ATOM 888 N N . ARG A 1 112 ? 0.847 -26.766 -0.687 1 96.12 112 ARG A N 1
ATOM 889 C CA . ARG A 1 112 ? -0.022 -27.891 -1.016 1 96.12 112 ARG A CA 1
ATOM 890 C C . ARG A 1 112 ? -0.471 -27.828 -2.471 1 96.12 112 ARG A C 1
ATOM 892 O O . ARG A 1 112 ? -0.525 -28.859 -3.154 1 96.12 112 ARG A O 1
ATOM 899 N N . LEU A 1 113 ? -0.818 -26.672 -2.863 1 97.31 113 LEU A N 1
ATOM 900 C CA . LEU A 1 113 ? -1.195 -26.484 -4.258 1 97.31 113 LEU A CA 1
ATOM 901 C C . LEU A 1 113 ? -0.057 -26.891 -5.188 1 97.31 113 LEU A C 1
ATOM 903 O O . LEU A 1 113 ? -0.278 -27.594 -6.18 1 97.31 113 LEU A O 1
ATOM 907 N N . MET A 1 114 ? 1.157 -26.484 -4.875 1 97.69 114 MET A N 1
ATOM 908 C CA . MET A 1 114 ? 2.338 -26.75 -5.695 1 97.69 114 MET A CA 1
ATOM 909 C C . MET A 1 114 ? 2.574 -28.25 -5.855 1 97.69 114 MET A C 1
ATOM 911 O O . MET A 1 114 ? 3.01 -28.703 -6.914 1 97.69 114 MET A O 1
ATOM 915 N N . LYS A 1 115 ? 2.209 -29.016 -4.887 1 96.69 115 LYS A N 1
ATOM 916 C CA . LYS A 1 115 ? 2.389 -30.469 -4.922 1 96.69 115 LYS A CA 1
ATOM 917 C C . LYS A 1 115 ? 1.458 -31.109 -5.945 1 96.69 115 LYS A C 1
ATOM 919 O O . LYS A 1 115 ? 1.752 -32.188 -6.469 1 96.69 115 LYS A O 1
ATOM 924 N N . LYS A 1 116 ? 0.411 -30.453 -6.281 1 95.88 116 LYS A N 1
ATOM 925 C CA . LYS A 1 116 ? -0.591 -30.984 -7.195 1 95.88 116 LYS A CA 1
ATOM 926 C C . LYS A 1 116 ? -0.346 -30.5 -8.625 1 95.88 116 LYS A C 1
ATOM 928 O O . LYS A 1 116 ? -1.012 -30.938 -9.562 1 95.88 116 LYS A O 1
ATOM 933 N N . LEU A 1 117 ? 0.499 -29.609 -8.805 1 97.12 117 LEU A N 1
ATOM 934 C CA . LEU A 1 117 ? 0.684 -28.969 -10.102 1 97.12 117 LEU A CA 1
ATOM 935 C C . LEU A 1 117 ? 1.632 -29.781 -10.977 1 97.12 117 LEU A C 1
ATOM 937 O O . LEU A 1 117 ? 2.73 -30.125 -10.547 1 97.12 117 LEU A O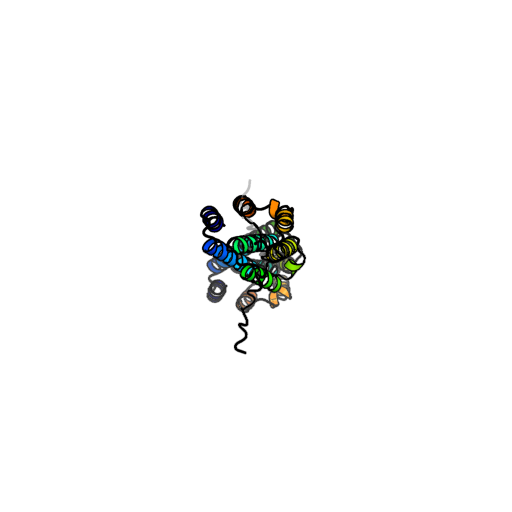 1
ATOM 941 N N . HIS A 1 118 ? 1.18 -30.094 -12.18 1 96.62 118 HIS A N 1
ATOM 942 C CA . HIS A 1 118 ? 1.987 -30.734 -13.211 1 96.62 118 HIS A CA 1
ATOM 943 C C . HIS A 1 118 ? 1.781 -30.078 -14.57 1 96.62 118 HIS A C 1
ATOM 945 O O . HIS A 1 118 ? 0.653 -29.75 -14.938 1 96.62 118 HIS A O 1
ATOM 951 N N . ALA A 1 119 ? 2.875 -29.797 -15.203 1 95.56 119 ALA A N 1
ATOM 952 C CA . ALA A 1 119 ? 2.783 -29.219 -16.547 1 95.56 119 ALA A CA 1
ATOM 953 C C . ALA A 1 119 ? 2.105 -30.188 -17.516 1 95.56 119 ALA A C 1
ATOM 955 O O . ALA A 1 119 ? 2.281 -31.406 -17.406 1 95.56 119 ALA A O 1
ATOM 956 N N . PRO A 1 120 ? 1.366 -29.625 -18.391 1 90.88 120 PRO A N 1
ATOM 957 C CA . PRO A 1 120 ? 0.72 -30.484 -19.391 1 90.88 120 PRO A CA 1
ATOM 958 C C . PRO A 1 120 ? 1.717 -31.125 -20.359 1 90.88 120 PRO A C 1
ATOM 960 O O . PRO A 1 120 ? 2.76 -30.531 -20.656 1 90.88 120 PRO A O 1
ATOM 963 N N . GLN A 1 121 ? 1.785 -32.5 -20.391 1 78.31 121 GLN A N 1
ATOM 964 C CA . GLN A 1 121 ? 2.691 -33.188 -21.297 1 78.31 121 GLN A CA 1
ATOM 965 C C . GLN A 1 121 ? 2.516 -32.688 -22.734 1 78.31 121 GLN A C 1
ATOM 967 O O . GLN A 1 121 ? 1.391 -32.438 -23.172 1 78.31 121 GLN A O 1
ATOM 972 N N . GLY A 1 122 ? 3.328 -31.875 -23.141 1 61.31 122 GLY A N 1
ATOM 973 C CA . GLY A 1 122 ? 3.33 -31.438 -24.531 1 61.31 122 GLY A CA 1
ATOM 974 C C . GLY A 1 122 ? 2.898 -32.531 -25.484 1 61.31 122 GLY A C 1
ATOM 975 O O . GLY A 1 122 ? 3.273 -33.688 -25.328 1 61.31 122 GLY A O 1
ATOM 976 N N . SER A 1 123 ? 1.589 -32.719 -25.828 1 50.66 123 SER A N 1
ATOM 977 C CA . SER A 1 123 ? 1.339 -33.562 -26.984 1 50.66 123 SER A CA 1
ATOM 978 C C . SER A 1 123 ? 2.346 -33.281 -28.094 1 50.66 123 SER A C 1
ATOM 980 O O . SER A 1 123 ? 2.322 -32.188 -28.719 1 50.66 123 SER A O 1
ATOM 982 N N . GLY A 1 124 ? 3.584 -33.25 -27.938 1 43.19 124 GLY A N 1
ATOM 983 C CA . GLY A 1 124 ? 4.266 -33.312 -29.219 1 43.19 124 GLY A CA 1
ATOM 984 C C . GLY A 1 124 ? 3.557 -34.188 -30.234 1 43.19 124 GLY A C 1
ATOM 985 O O . GLY A 1 124 ? 4.043 -34.375 -31.344 1 43.19 124 GLY A O 1
ATOM 986 N N . THR A 1 125 ? 2.863 -35.312 -29.797 1 40.84 125 THR A N 1
ATOM 987 C CA . THR A 1 125 ? 2.338 -36.094 -30.922 1 40.84 125 THR A CA 1
ATOM 988 C C . THR A 1 125 ? 1.2 -35.344 -31.609 1 40.84 125 THR A C 1
ATOM 990 O O . THR A 1 125 ? 0.134 -35.156 -31.016 1 40.84 125 THR A O 1
ATOM 993 N N . ALA A 1 126 ? 1.455 -34.25 -32.312 1 42.16 126 ALA A N 1
ATOM 994 C CA . ALA A 1 126 ? 0.579 -33.938 -33.438 1 42.16 126 ALA A CA 1
ATOM 995 C C . ALA A 1 126 ? 0.047 -35.219 -34.094 1 42.16 126 ALA A C 1
ATOM 997 O O . ALA A 1 126 ? 0.804 -35.969 -34.719 1 42.16 126 ALA A O 1
ATOM 998 N N . GLU A 1 127 ? -0.729 -36 -33.469 1 37.75 127 GLU A N 1
ATOM 999 C CA . GLU A 1 127 ? -1.455 -36.906 -34.344 1 37.75 127 GLU A CA 1
ATOM 1000 C C . GLU A 1 127 ? -1.915 -36.188 -35.625 1 37.75 127 GLU A C 1
ATOM 1002 O O . GLU A 1 127 ? -2.639 -35.219 -35.562 1 37.75 127 GLU A O 1
ATOM 1007 N N . GLY A 1 128 ? -0.945 -35.938 -36.562 1 36.94 128 GLY A N 1
ATOM 1008 C CA . GLY A 1 128 ? -1.23 -35.781 -37.969 1 36.94 128 GLY A CA 1
ATOM 1009 C C . GLY A 1 128 ? -2.459 -36.531 -38.438 1 36.94 128 GLY A C 1
ATOM 1010 O O . GLY A 1 128 ? -2.469 -37.781 -38.406 1 36.94 128 GLY A O 1
ATOM 1011 N N . ASP A 1 129 ? -3.604 -36.188 -37.969 1 39.47 129 ASP A N 1
ATOM 1012 C CA . ASP A 1 129 ? -4.77 -36.656 -38.719 1 39.47 129 ASP A CA 1
ATOM 1013 C C . ASP A 1 129 ? -4.484 -36.688 -40.219 1 39.47 129 ASP A C 1
ATOM 1015 O O . ASP A 1 129 ? -4.23 -35.656 -40.844 1 39.47 129 ASP A O 1
ATOM 1019 N N . GLU A 1 130 ? -3.617 -37.656 -40.656 1 38.59 130 GLU A N 1
ATOM 1020 C CA . GLU A 1 130 ? -3.562 -38.125 -42.031 1 38.59 130 GLU A CA 1
ATOM 1021 C C . GLU A 1 130 ? -4.957 -38.219 -42.656 1 38.59 130 GLU A C 1
ATOM 1023 O O . GLU A 1 130 ? -5.801 -39 -42.219 1 38.59 130 GLU A O 1
ATOM 1028 N N . GLY A 1 131 ? -5.582 -37.031 -42.75 1 37.62 131 GLY A N 1
ATOM 1029 C CA . GLY A 1 131 ? -6.676 -37.062 -43.719 1 37.62 131 GLY A CA 1
ATOM 1030 C C . GLY A 1 131 ? -6.426 -38 -44.875 1 37.62 131 GLY A C 1
ATOM 1031 O O . GLY A 1 131 ? -5.297 -38.125 -45.344 1 37.62 131 GLY A O 1
ATOM 1032 N N . ASP A 1 132 ? -7.074 -39.188 -44.844 1 41.12 132 ASP A N 1
ATOM 1033 C CA . ASP A 1 132 ? -7.234 -40.125 -45.969 1 41.12 132 ASP A CA 1
ATOM 1034 C C . ASP A 1 132 ? -7.395 -39.375 -47.281 1 41.12 132 ASP A C 1
ATOM 1036 O O . ASP A 1 132 ? -8.398 -38.688 -47.5 1 41.12 132 ASP A O 1
ATOM 1040 N N . GLU A 1 133 ? -6.371 -38.781 -47.812 1 37.25 133 GLU A N 1
ATOM 1041 C CA . GLU A 1 133 ? -6.391 -38.5 -49.25 1 37.25 133 GLU A CA 1
ATOM 1042 C C . GLU A 1 133 ? -6.754 -39.75 -50.062 1 37.25 133 GLU A C 1
ATOM 1044 O O . GLU A 1 133 ? -5.898 -40.594 -50.312 1 37.25 133 GLU A O 1
ATOM 1049 N N . GLU A 1 134 ? -7.793 -40.469 -49.594 1 35.62 134 GLU A N 1
ATOM 1050 C CA . GLU A 1 134 ? -8.211 -41.344 -50.719 1 35.62 134 GLU A CA 1
ATOM 1051 C C . GLU A 1 134 ? -8.078 -40.625 -52.062 1 35.62 134 GLU A C 1
ATOM 1053 O O . GLU A 1 134 ? -7.836 -39.438 -52.094 1 35.62 134 GLU A O 1
ATOM 1058 N N . ASP A 1 135 ? -9.242 -40.969 -53.031 1 38.62 135 ASP A N 1
ATOM 1059 C CA . ASP A 1 135 ? -9.484 -41.188 -54.469 1 38.62 135 ASP A CA 1
ATOM 1060 C C . ASP A 1 135 ? -9.445 -39.875 -55.25 1 38.62 135 ASP A C 1
ATOM 1062 O O . ASP A 1 135 ? -10.25 -38.969 -55 1 38.62 135 ASP A O 1
ATOM 1066 N N . LEU A 1 136 ? -8.391 -39.688 -55.938 1 28.78 136 LEU A N 1
ATOM 1067 C CA . LEU A 1 136 ? -7.895 -38.969 -57.125 1 28.78 136 LEU A CA 1
ATOM 1068 C C . LEU A 1 136 ? -8.875 -39.125 -58.281 1 28.78 136 LEU A C 1
ATOM 1070 O O . LEU A 1 136 ? -9.547 -40.125 -58.406 1 28.78 136 LEU A O 1
ATOM 1074 N N . LYS A 1 137 ? -8.422 -38.25 -59.375 1 25.39 137 LYS A N 1
ATOM 1075 C CA . LYS A 1 137 ? -8 -38.281 -60.781 1 25.39 137 LYS A CA 1
ATOM 1076 C C . LYS A 1 137 ? -6.922 -39.344 -61 1 25.39 137 LYS A C 1
ATOM 1078 O O . LYS A 1 137 ? -6.09 -39.594 -60.094 1 25.39 137 LYS A O 1
ATOM 1083 N N . SER B 1 1 ? -4.801 -13.617 2.115 1 76.94 1 SER B N 1
ATOM 1084 C CA . SER B 1 1 ? -5.965 -13.352 2.953 1 76.94 1 SER B CA 1
ATOM 1085 C C . SER B 1 1 ? -6.625 -14.648 3.412 1 76.94 1 SER B C 1
ATOM 1087 O O . SER B 1 1 ? -6.383 -15.711 2.836 1 76.94 1 SER B O 1
ATOM 1089 N N . GLN B 1 2 ? -7.379 -14.492 4.566 1 79.94 2 GLN B N 1
ATOM 1090 C CA . GLN B 1 2 ? -8.07 -15.664 5.102 1 79.94 2 GLN B CA 1
ATOM 1091 C C . GLN B 1 2 ? -9.016 -16.266 4.066 1 79.94 2 GLN B C 1
ATOM 1093 O O . GLN B 1 2 ? -9.086 -17.484 3.922 1 79.94 2 GLN B O 1
ATOM 1098 N N . ILE B 1 3 ? -9.727 -15.477 3.375 1 84.06 3 ILE B N 1
ATOM 1099 C CA . ILE B 1 3 ? -10.68 -15.93 2.371 1 84.06 3 ILE B CA 1
ATOM 1100 C C . ILE B 1 3 ? -9.945 -16.641 1.233 1 84.06 3 ILE B C 1
ATOM 1102 O O . ILE B 1 3 ? -10.43 -17.641 0.7 1 84.06 3 ILE B O 1
ATOM 1106 N N . THR B 1 4 ? -8.812 -16.125 0.867 1 91 4 THR B N 1
ATOM 1107 C CA . THR B 1 4 ? -8.008 -16.734 -0.181 1 91 4 THR B CA 1
ATOM 1108 C C . THR B 1 4 ? -7.543 -18.125 0.244 1 91 4 THR B C 1
ATOM 1110 O O . THR B 1 4 ? -7.633 -19.078 -0.531 1 91 4 THR B O 1
ATOM 1113 N N . ARG B 1 5 ? -7.105 -18.25 1.471 1 89.56 5 ARG B N 1
ATOM 1114 C CA . ARG B 1 5 ? -6.648 -19.531 1.996 1 89.56 5 ARG B CA 1
ATOM 1115 C C . ARG B 1 5 ? -7.777 -20.562 1.985 1 89.56 5 ARG B C 1
ATOM 1117 O O . ARG B 1 5 ? -7.566 -21.719 1.606 1 89.56 5 ARG B O 1
ATOM 1124 N N . LEU B 1 6 ? -8.953 -20.078 2.418 1 90.31 6 LEU B N 1
ATOM 1125 C CA . LEU B 1 6 ? -10.125 -20.969 2.408 1 90.31 6 LEU B CA 1
ATOM 1126 C C . LEU B 1 6 ? -10.445 -21.422 0.991 1 90.31 6 LEU B C 1
ATOM 1128 O O . LEU B 1 6 ? -10.711 -22.609 0.768 1 90.31 6 LEU B O 1
ATOM 1132 N N 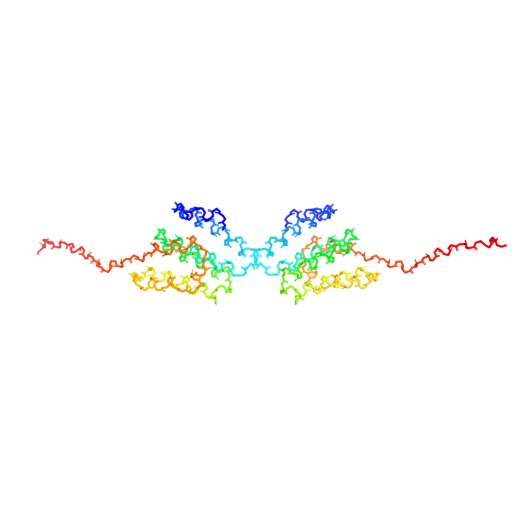. ASN B 1 7 ? -10.484 -20.562 0.091 1 94.31 7 ASN B N 1
ATOM 1133 C CA . ASN B 1 7 ? -10.773 -20.906 -1.298 1 94.31 7 ASN B CA 1
ATOM 1134 C C . ASN B 1 7 ? -9.766 -21.906 -1.858 1 94.31 7 ASN B C 1
ATOM 1136 O O . ASN B 1 7 ? -10.125 -22.797 -2.615 1 94.31 7 ASN B O 1
ATOM 1140 N N . LEU B 1 8 ? -8.5 -21.766 -1.486 1 94.62 8 LEU B N 1
ATOM 1141 C CA . LEU B 1 8 ? -7.457 -22.672 -1.93 1 94.62 8 LEU B CA 1
ATOM 1142 C C . LEU B 1 8 ? -7.676 -24.062 -1.351 1 94.62 8 LEU B C 1
ATOM 1144 O O . LEU B 1 8 ? -7.555 -25.062 -2.062 1 94.62 8 LEU B O 1
ATOM 1148 N N . ARG B 1 9 ? -8.117 -24.141 -0.107 1 92.5 9 ARG B N 1
ATOM 1149 C CA . ARG B 1 9 ? -8.359 -25.406 0.561 1 92.5 9 ARG B CA 1
ATOM 1150 C C . ARG B 1 9 ? -9.523 -26.156 -0.092 1 92.5 9 ARG B C 1
ATOM 1152 O O . ARG B 1 9 ? -9.492 -27.391 -0.199 1 92.5 9 ARG B O 1
ATOM 1159 N N . LEU B 1 10 ? -10.445 -25.469 -0.559 1 94.12 10 LEU B N 1
ATOM 1160 C CA . LEU B 1 10 ? -11.641 -26.047 -1.167 1 94.12 10 LEU B CA 1
ATOM 1161 C C . LEU B 1 10 ? -11.477 -26.156 -2.68 1 94.12 10 LEU B C 1
ATOM 1163 O O . LEU B 1 10 ? -12.43 -26.516 -3.383 1 94.12 10 LEU B O 1
ATOM 1167 N N . GLU B 1 11 ? -10.367 -25.781 -3.234 1 95.69 11 GLU B N 1
ATOM 1168 C CA . GLU B 1 11 ? -10.008 -25.844 -4.648 1 95.69 11 GLU B CA 1
ATOM 1169 C C . GLU B 1 11 ? -10.953 -24.984 -5.488 1 95.69 11 GLU B C 1
ATOM 1171 O O . GLU B 1 11 ? -11.344 -25.375 -6.59 1 95.69 11 GLU B O 1
ATOM 1176 N N . ARG B 1 12 ? -11.523 -23.922 -4.871 1 96.44 12 ARG B N 1
ATOM 1177 C CA . ARG B 1 12 ? -12.25 -22.875 -5.582 1 96.44 12 ARG B CA 1
ATOM 1178 C C . ARG B 1 12 ? -11.297 -21.875 -6.211 1 96.44 12 ARG B C 1
ATOM 1180 O O . ARG B 1 12 ? -11.188 -20.734 -5.742 1 96.44 12 ARG B O 1
ATOM 1187 N N . TYR B 1 13 ? -10.664 -22.203 -7.293 1 97.44 13 TYR B N 1
ATOM 1188 C CA . TYR B 1 13 ? -9.531 -21.484 -7.859 1 97.44 13 TYR B CA 1
ATOM 1189 C C . TYR B 1 13 ? -9.969 -20.156 -8.477 1 97.44 13 TYR B C 1
ATOM 1191 O O . TYR B 1 13 ? -9.25 -19.172 -8.406 1 97.44 13 TYR B O 1
ATOM 1199 N N . ASN B 1 14 ? -11.195 -20.109 -9.031 1 97.62 14 ASN B N 1
ATOM 1200 C CA . ASN B 1 14 ? -11.68 -18.844 -9.586 1 97.62 14 ASN B CA 1
ATOM 1201 C C . ASN B 1 14 ? -11.828 -17.781 -8.5 1 97.62 14 ASN B C 1
ATOM 1203 O O . ASN B 1 14 ? -11.391 -16.641 -8.672 1 97.62 14 ASN B O 1
ATOM 1207 N N . GLU B 1 15 ? -12.391 -18.203 -7.41 1 96.62 15 GLU B N 1
ATOM 1208 C CA . GLU B 1 15 ? -12.594 -17.281 -6.289 1 96.62 15 GLU B CA 1
ATOM 1209 C C . GLU B 1 15 ? -11.258 -16.875 -5.664 1 96.62 15 GLU B C 1
ATOM 1211 O O . GLU B 1 15 ? -11.07 -15.719 -5.301 1 96.62 15 GLU B O 1
ATOM 1216 N N . ALA B 1 16 ? -10.367 -17.828 -5.512 1 96.75 16 ALA B N 1
ATOM 1217 C CA . ALA B 1 16 ? -9.047 -17.531 -4.973 1 96.75 16 ALA B CA 1
ATOM 1218 C C . ALA B 1 16 ? -8.297 -16.547 -5.855 1 96.75 16 ALA B C 1
ATOM 1220 O O . ALA B 1 16 ? -7.75 -15.555 -5.359 1 96.75 16 ALA B O 1
ATOM 1221 N N . ALA B 1 17 ? -8.312 -16.781 -7.18 1 97.75 17 ALA B N 1
ATOM 1222 C CA . ALA B 1 17 ? -7.629 -15.898 -8.133 1 97.75 17 ALA B CA 1
ATOM 1223 C C . ALA B 1 17 ? -8.172 -14.477 -8.055 1 97.75 17 ALA B C 1
ATOM 1225 O O . ALA B 1 17 ? -7.398 -13.516 -8.039 1 97.75 17 ALA B O 1
ATOM 1226 N N . LYS B 1 18 ? -9.477 -14.375 -7.992 1 96.81 18 LYS B N 1
ATOM 1227 C CA . LYS B 1 18 ? -10.102 -13.062 -7.902 1 96.81 18 LYS B CA 1
ATOM 1228 C C . LYS B 1 18 ? -9.672 -12.336 -6.629 1 96.81 18 LYS B C 1
ATOM 1230 O O . LYS B 1 18 ? -9.328 -11.148 -6.668 1 96.81 18 LYS B O 1
ATOM 1235 N N . ALA B 1 19 ? -9.703 -13.008 -5.52 1 94.44 19 ALA B N 1
ATOM 1236 C CA . ALA B 1 19 ? -9.328 -12.43 -4.23 1 94.44 19 ALA B CA 1
ATOM 1237 C C . ALA B 1 19 ? -7.875 -11.961 -4.246 1 94.44 19 ALA B C 1
ATOM 1239 O O . ALA B 1 19 ? -7.562 -10.867 -3.766 1 94.44 19 ALA B O 1
ATOM 1240 N N . ILE B 1 20 ? -6.93 -12.75 -4.785 1 96.31 20 ILE B N 1
ATOM 1241 C CA . ILE B 1 20 ? -5.516 -12.406 -4.844 1 96.31 20 ILE B CA 1
ATOM 1242 C C . ILE B 1 20 ? -5.312 -11.203 -5.762 1 96.31 20 ILE B C 1
ATOM 1244 O O . ILE B 1 20 ? -4.59 -10.266 -5.418 1 96.31 20 ILE B O 1
ATOM 1248 N N . ARG B 1 21 ? -5.996 -11.211 -6.887 1 95.81 21 ARG B N 1
ATOM 1249 C CA . ARG B 1 21 ? -5.906 -10.094 -7.824 1 95.81 21 ARG B CA 1
ATOM 1250 C C . ARG B 1 21 ? -6.359 -8.797 -7.172 1 95.81 21 ARG B C 1
ATOM 1252 O O . ARG B 1 21 ? -5.691 -7.766 -7.301 1 95.81 21 ARG B O 1
ATOM 1259 N N . ASP B 1 22 ? -7.484 -8.844 -6.484 1 91.69 22 ASP B N 1
ATOM 1260 C CA . ASP B 1 22 ? -7.984 -7.672 -5.777 1 91.69 22 ASP B CA 1
ATOM 1261 C C . ASP B 1 22 ? -6.945 -7.137 -4.797 1 91.69 22 ASP B C 1
ATOM 1263 O O . ASP B 1 22 ? -6.762 -5.922 -4.68 1 91.69 22 ASP B O 1
ATOM 1267 N N . GLU B 1 23 ? -6.34 -8.086 -4.086 1 87.62 23 GLU B N 1
ATOM 1268 C CA . GLU B 1 23 ? -5.32 -7.695 -3.115 1 87.62 23 GLU B CA 1
ATOM 1269 C C . GLU B 1 23 ? -4.117 -7.059 -3.807 1 87.62 23 GLU B C 1
ATOM 1271 O O . GLU B 1 23 ? -3.598 -6.039 -3.346 1 87.62 23 GLU B O 1
ATOM 1276 N N . ILE B 1 24 ? -3.645 -7.594 -4.953 1 90.88 24 ILE B N 1
ATOM 1277 C CA . ILE B 1 24 ? -2.531 -7.031 -5.711 1 90.88 24 ILE B CA 1
ATOM 1278 C C . ILE B 1 24 ? -2.867 -5.605 -6.141 1 90.88 24 ILE B C 1
ATOM 1280 O O . ILE B 1 24 ? -2.062 -4.688 -5.965 1 90.88 24 ILE B O 1
ATOM 1284 N N . GLU B 1 25 ? -4.012 -5.395 -6.668 1 86.88 25 GLU B N 1
ATOM 1285 C CA . GLU B 1 25 ? -4.438 -4.082 -7.133 1 86.88 25 GLU B CA 1
ATOM 1286 C C . GLU B 1 25 ? -4.438 -3.064 -5.996 1 86.88 25 GLU B C 1
ATOM 1288 O O . GLU B 1 25 ? -4.02 -1.919 -6.18 1 86.88 25 GLU B O 1
ATOM 1293 N N . LYS B 1 26 ? -4.926 -3.516 -4.875 1 80.5 26 LYS B N 1
ATOM 1294 C CA . LYS B 1 26 ? -4.922 -2.648 -3.701 1 80.5 26 LYS B CA 1
ATOM 1295 C C . LYS B 1 26 ? -3.502 -2.215 -3.344 1 80.5 26 LYS B C 1
ATOM 1297 O O . LYS B 1 26 ? -3.26 -1.042 -3.053 1 80.5 26 LYS B O 1
ATOM 1302 N N . TYR B 1 27 ? -2.561 -3.215 -3.4 1 78.81 27 TYR B N 1
ATOM 1303 C CA . TYR B 1 27 ? -1.187 -2.938 -3 1 78.81 27 TYR B CA 1
ATOM 1304 C C . TYR B 1 27 ? -0.48 -2.076 -4.043 1 78.81 27 TYR B C 1
ATOM 1306 O O . TYR B 1 27 ? 0.346 -1.227 -3.697 1 78.81 27 TYR B O 1
ATOM 1314 N N . VAL B 1 28 ? -0.715 -2.281 -5.238 1 77.94 28 VAL B N 1
ATOM 1315 C CA . VAL B 1 28 ? -0.114 -1.505 -6.316 1 77.94 28 VAL B CA 1
ATOM 1316 C C . VAL B 1 28 ? -0.629 -0.069 -6.27 1 77.94 28 VAL B C 1
ATOM 1318 O O . VAL B 1 28 ? 0.126 0.876 -6.512 1 77.94 28 VAL B O 1
ATOM 1321 N N . GLU B 1 29 ? -1.902 0.076 -6.008 1 69.31 29 GLU B N 1
ATOM 1322 C CA . GLU B 1 29 ? -2.498 1.405 -5.906 1 69.31 29 GLU B CA 1
ATOM 1323 C C . GLU B 1 29 ? -1.931 2.176 -4.719 1 69.31 29 GLU B C 1
ATOM 1325 O O . GLU B 1 29 ? -1.694 3.383 -4.809 1 69.31 29 GLU B O 1
ATOM 1330 N N . VAL B 1 30 ? -1.766 1.487 -3.625 1 63.53 30 VAL B N 1
ATOM 1331 C CA . VAL B 1 30 ? -1.394 2.135 -2.373 1 63.53 30 VAL B CA 1
ATOM 1332 C C . VAL B 1 30 ? 0.108 2.414 -2.361 1 63.53 30 VAL B C 1
ATOM 1334 O O . VAL B 1 30 ? 0.561 3.383 -1.746 1 63.53 30 VAL B O 1
ATOM 1337 N N . LYS B 1 31 ? 1.05 1.747 -3.008 1 57.97 31 LYS B N 1
ATOM 1338 C CA . LYS B 1 31 ? 2.5 1.85 -2.869 1 57.97 31 LYS B CA 1
ATOM 1339 C C . LYS B 1 31 ? 3 3.217 -3.33 1 57.97 31 LYS B C 1
ATOM 1341 O O . LYS B 1 31 ? 3.914 3.305 -4.152 1 57.97 31 LYS B O 1
ATOM 1346 N N . GLU B 1 32 ? 2.266 4.129 -3.293 1 57.5 32 GLU B N 1
ATOM 1347 C CA . GLU B 1 32 ? 3.033 5.34 -3.572 1 57.5 32 GLU B CA 1
ATOM 1348 C C . GLU B 1 32 ? 3.908 5.727 -2.383 1 57.5 32 GLU B C 1
ATOM 1350 O O . GLU B 1 32 ? 3.414 6.266 -1.392 1 57.5 32 GLU B O 1
ATOM 1355 N N . PRO B 1 33 ? 5.145 5.098 -2.229 1 59.28 33 PRO B N 1
ATOM 1356 C CA . PRO B 1 33 ? 6.043 5.488 -1.141 1 59.28 33 PRO B CA 1
ATOM 1357 C C . PRO B 1 33 ? 5.91 6.965 -0.769 1 59.28 33 PRO B C 1
ATOM 1359 O O . PRO B 1 33 ? 6.027 7.32 0.407 1 59.28 33 PRO B O 1
ATOM 1362 N N . GLY B 1 34 ? 5.633 7.73 -1.679 1 74.56 34 GLY B N 1
ATOM 1363 C CA . GLY B 1 34 ? 5.516 9.156 -1.445 1 74.56 34 GLY B CA 1
ATOM 1364 C C . GLY B 1 34 ? 4.207 9.547 -0.78 1 74.56 34 GLY B C 1
ATOM 1365 O O . GLY B 1 34 ? 4.117 10.602 -0.143 1 74.56 34 GLY B O 1
ATOM 1366 N N . ARG B 1 35 ? 3.348 8.555 -0.673 1 82.44 35 ARG B N 1
ATOM 1367 C CA . ARG B 1 35 ? 2.018 8.906 -0.188 1 82.44 35 ARG B CA 1
ATOM 1368 C C . ARG B 1 35 ? 1.996 8.992 1.335 1 82.44 35 ARG B C 1
ATOM 1370 O O . ARG B 1 35 ? 1.384 9.898 1.902 1 82.44 35 ARG B O 1
ATOM 1377 N N . VAL B 1 36 ? 2.701 8.078 2.002 1 88.25 36 VAL B N 1
ATOM 1378 C CA . VAL B 1 36 ? 2.75 8.086 3.459 1 88.25 36 VAL B CA 1
ATOM 1379 C C . VAL B 1 36 ? 3.332 9.414 3.947 1 88.25 36 VAL B C 1
ATOM 1381 O O . VAL B 1 36 ? 2.814 10.016 4.891 1 88.25 36 VAL B O 1
ATOM 1384 N N . GLY B 1 37 ? 4.367 9.836 3.262 1 92.69 37 GLY B N 1
ATOM 1385 C CA . GLY B 1 37 ? 4.992 11.094 3.631 1 92.69 37 GLY B CA 1
ATOM 1386 C C . GLY B 1 37 ? 4.07 12.289 3.455 1 92.69 37 GLY B C 1
ATOM 1387 O O . GLY B 1 37 ? 3.934 13.109 4.363 1 92.69 37 GLY B O 1
ATOM 1388 N N . GLN B 1 38 ? 3.428 12.336 2.34 1 93.25 38 GLN B N 1
ATOM 1389 C CA . GLN B 1 38 ? 2.5 13.43 2.055 1 93.25 38 GLN B CA 1
ATOM 1390 C C . GLN B 1 38 ? 1.344 13.438 3.051 1 93.25 38 GLN B C 1
ATOM 1392 O O . GLN B 1 38 ? 0.97 14.5 3.562 1 93.25 38 GLN B O 1
ATOM 1397 N N . LEU B 1 39 ? 0.832 12.273 3.375 1 94.81 39 LEU B N 1
ATOM 1398 C CA . LEU B 1 39 ? -0.27 12.156 4.324 1 94.81 39 LEU B CA 1
ATOM 1399 C C . LEU B 1 39 ? 0.185 12.523 5.734 1 94.81 39 LEU B C 1
ATOM 1401 O O . LEU B 1 39 ? -0.589 13.078 6.516 1 94.81 39 LEU B O 1
ATOM 1405 N N . THR B 1 40 ? 1.408 12.211 6.031 1 97.25 40 THR B N 1
ATOM 1406 C CA . THR B 1 40 ? 1.942 12.57 7.344 1 97.25 40 THR B CA 1
ATOM 1407 C C . THR B 1 40 ? 2.02 14.086 7.5 1 97.25 40 THR B C 1
ATOM 1409 O O . THR B 1 40 ? 1.623 14.625 8.531 1 97.25 40 THR B O 1
ATOM 1412 N N . ILE B 1 41 ? 2.51 14.766 6.492 1 98.38 41 ILE B N 1
ATOM 1413 C CA . ILE B 1 41 ? 2.514 16.219 6.508 1 98.38 41 ILE B CA 1
ATOM 1414 C C . ILE B 1 41 ? 1.091 16.75 6.711 1 98.38 41 ILE B C 1
ATOM 1416 O O . ILE B 1 41 ? 0.854 17.609 7.551 1 98.38 41 ILE B O 1
ATOM 1420 N N . ALA B 1 42 ? 0.139 16.203 5.973 1 98.19 42 ALA B N 1
ATOM 1421 C CA . ALA B 1 42 ? -1.265 16.594 6.059 1 98.19 42 ALA B CA 1
ATOM 1422 C C . ALA B 1 42 ? -1.787 16.453 7.484 1 98.19 42 ALA B C 1
ATOM 1424 O O . ALA B 1 42 ? -2.422 17.375 8.016 1 98.19 42 ALA B O 1
ATOM 1425 N N . LEU B 1 43 ? -1.462 15.352 8.094 1 98.5 43 LEU B N 1
ATOM 1426 C CA . LEU B 1 43 ? -1.931 15.094 9.445 1 98.5 43 LEU B CA 1
ATOM 1427 C C . LEU B 1 43 ? -1.293 16.062 10.438 1 98.5 43 LEU B C 1
ATOM 1429 O O . LEU B 1 43 ? -1.967 16.578 11.336 1 98.5 43 LEU B O 1
ATOM 1433 N N . VAL B 1 44 ? -0.003 16.328 10.258 1 98.69 44 VAL B N 1
ATOM 1434 C CA . VAL B 1 44 ? 0.694 17.297 11.109 1 98.69 44 VAL B CA 1
ATOM 1435 C C . VAL B 1 44 ? 0.036 18.672 10.977 1 98.69 44 VAL B C 1
ATOM 1437 O O . VAL B 1 44 ? -0.27 19.312 11.977 1 98.69 44 VAL B O 1
ATOM 1440 N N . LEU B 1 45 ? -0.264 19.094 9.766 1 98.56 45 LEU B N 1
ATOM 1441 C CA . LEU B 1 45 ? -0.903 20.391 9.523 1 98.56 45 LEU B CA 1
ATOM 1442 C C . LEU B 1 45 ? -2.268 20.453 10.195 1 98.56 45 LEU B C 1
ATOM 1444 O O . LEU B 1 45 ? -2.596 21.453 10.844 1 98.56 45 LEU B O 1
ATOM 1448 N N . VAL B 1 46 ? -3.033 19.438 10.117 1 98.62 46 VAL B N 1
ATOM 1449 C CA . VAL B 1 46 ? -4.379 19.406 10.68 1 98.62 46 VAL B CA 1
ATOM 1450 C C . VAL B 1 46 ? -4.305 19.438 12.203 1 98.62 46 VAL B C 1
ATOM 1452 O O . VAL B 1 46 ? -5.074 20.156 12.859 1 98.62 46 VAL B O 1
ATOM 1455 N N . GLN B 1 47 ? -3.367 18.672 12.742 1 98.56 47 GLN B N 1
ATOM 1456 C CA . GLN B 1 47 ? -3.203 18.672 14.188 1 98.56 47 GLN B CA 1
ATOM 1457 C C . GLN B 1 47 ? -2.797 20.062 14.695 1 98.56 47 GLN B C 1
ATOM 1459 O O . GLN B 1 47 ? -3.268 20.5 15.742 1 98.56 47 GLN B O 1
ATOM 1464 N N . LEU B 1 48 ? -1.928 20.719 13.977 1 97.94 48 LEU B N 1
ATOM 1465 C CA . LEU B 1 48 ? -1.523 22.078 14.359 1 97.94 48 LEU B CA 1
ATOM 1466 C C . LEU B 1 48 ? -2.691 23.047 14.234 1 97.94 48 LEU B C 1
ATOM 1468 O O . LEU B 1 48 ? -2.838 23.953 15.062 1 97.94 48 LEU B O 1
ATOM 1472 N N . ALA B 1 49 ? -3.516 22.844 13.258 1 97.62 49 ALA B N 1
ATOM 1473 C CA . ALA B 1 49 ? -4.719 23.672 13.133 1 97.62 49 ALA B CA 1
ATOM 1474 C C . ALA B 1 49 ? -5.633 23.5 14.336 1 97.62 49 ALA B C 1
ATOM 1476 O O . ALA B 1 49 ? -6.336 24.422 14.727 1 97.62 49 ALA B O 1
ATOM 1477 N N . LYS B 1 50 ? -5.625 22.328 14.906 1 97.31 50 LYS B N 1
ATOM 1478 C CA . LYS B 1 50 ? -6.371 22.031 16.125 1 97.31 50 LYS B CA 1
ATOM 1479 C C . LYS B 1 50 ? -5.668 22.609 17.359 1 97.31 50 LYS B C 1
ATOM 1481 O O . LYS B 1 50 ? -6.199 22.547 18.469 1 97.31 50 LYS B O 1
ATOM 1486 N N . GLY B 1 51 ? -4.461 23.094 17.156 1 96 51 GLY B N 1
ATOM 1487 C CA . GLY B 1 51 ? -3.645 23.578 18.266 1 96 51 GLY B CA 1
ATOM 1488 C C . GLY B 1 51 ? -3.006 22.453 19.062 1 96 51 GLY B C 1
ATOM 1489 O O . GLY B 1 51 ? -2.615 22.641 20.219 1 96 51 GLY B O 1
ATOM 1490 N N . ASP B 1 52 ? -2.922 21.266 18.469 1 97.62 52 ASP B N 1
ATOM 1491 C CA . ASP B 1 52 ? -2.455 20.078 19.188 1 97.62 52 ASP B CA 1
ATOM 1492 C C . ASP B 1 52 ? -1.104 19.625 18.656 1 97.62 52 ASP B C 1
ATOM 1494 O O . ASP B 1 52 ? -1.024 18.594 17.953 1 97.62 52 ASP B O 1
ATOM 1498 N N . SER B 1 53 ? -0.055 20.344 19.094 1 97.44 53 SER B N 1
ATOM 1499 C CA . SER B 1 53 ? 1.288 20 18.625 1 97.44 53 SER B CA 1
ATOM 1500 C C . SER B 1 53 ? 1.738 18.656 19.172 1 97.44 53 SER B C 1
ATOM 1502 O O . SER B 1 53 ? 2.557 17.969 18.562 1 97.44 53 SER B O 1
ATOM 1504 N N . VAL B 1 54 ? 1.188 18.297 20.328 1 98.06 54 VAL B N 1
ATOM 1505 C CA . VAL B 1 54 ? 1.522 17.016 20.938 1 98.06 54 VAL B CA 1
ATOM 1506 C C . VAL B 1 54 ? 1.029 15.875 20.047 1 98.06 54 VAL B C 1
ATOM 1508 O O . VAL B 1 54 ? 1.779 14.945 19.75 1 98.06 54 VAL B O 1
ATOM 1511 N N . ALA B 1 55 ? -0.193 16.016 19.562 1 98.12 55 ALA B N 1
ATOM 1512 C CA . ALA B 1 55 ? -0.746 15 18.656 1 98.12 55 ALA B CA 1
ATOM 1513 C C . ALA B 1 55 ? 0.009 14.977 17.328 1 98.12 55 ALA B C 1
ATOM 1515 O O . ALA B 1 55 ? 0.234 13.914 16.75 1 98.12 55 ALA B O 1
ATOM 1516 N N . ALA B 1 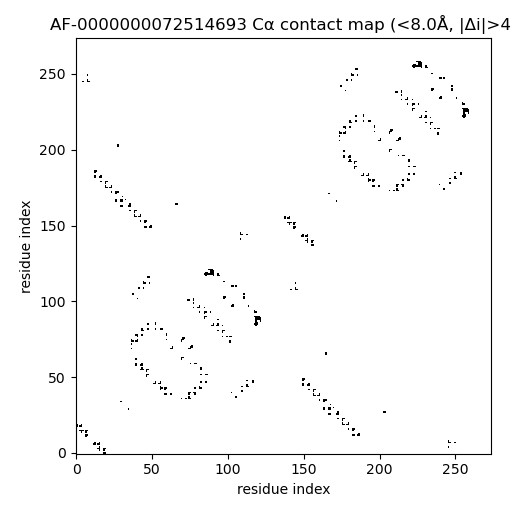56 ? 0.452 16.125 16.859 1 98.44 56 ALA B N 1
ATOM 1517 C CA . ALA B 1 56 ? 1.26 16.219 15.641 1 98.44 56 ALA B CA 1
ATOM 1518 C C . ALA B 1 56 ? 2.564 15.438 15.797 1 98.44 56 ALA B C 1
ATOM 1520 O O . ALA B 1 56 ? 2.924 14.641 14.938 1 98.44 56 ALA B O 1
ATOM 1521 N N . ALA B 1 57 ? 3.201 15.648 16.938 1 98.06 57 ALA B N 1
ATOM 1522 C CA . ALA B 1 57 ? 4.48 14.992 17.203 1 98.06 57 ALA B CA 1
ATOM 1523 C C . ALA B 1 57 ? 4.305 13.484 17.359 1 98.06 57 ALA B C 1
ATOM 1525 O O . ALA B 1 57 ? 5.141 12.711 16.875 1 98.06 57 ALA B O 1
ATOM 1526 N N . LYS B 1 58 ? 3.24 13.062 17.922 1 98.19 58 LYS B N 1
ATOM 1527 C CA . LYS B 1 58 ? 2.973 11.641 18.109 1 98.19 58 LYS B CA 1
ATOM 1528 C C . LYS B 1 58 ? 2.773 10.945 16.766 1 98.19 58 LYS B C 1
ATOM 1530 O O . LYS B 1 58 ? 3.266 9.828 16.562 1 98.19 58 LYS B O 1
ATOM 1535 N N . CYS B 1 59 ? 2.016 11.602 15.914 1 97.12 59 CYS B N 1
ATOM 1536 C CA . CYS B 1 59 ? 1.776 11.031 14.594 1 97.12 59 CYS B CA 1
ATOM 1537 C C . CYS B 1 59 ? 3.074 10.93 13.805 1 97.12 59 CYS B C 1
ATOM 1539 O O . CYS B 1 59 ? 3.33 9.906 13.156 1 97.12 59 CYS B O 1
ATOM 1541 N N . TYR B 1 60 ? 3.861 11.922 13.875 1 97.75 60 TYR B N 1
ATOM 1542 C CA . TYR B 1 60 ? 5.156 11.922 13.211 1 97.75 60 TYR B CA 1
ATOM 1543 C C . TYR B 1 60 ? 6.035 10.781 13.719 1 97.75 60 TYR B C 1
ATOM 1545 O O . TYR B 1 60 ? 6.602 10.031 12.922 1 97.75 60 TYR B O 1
ATOM 1553 N N . GLN B 1 61 ? 6.059 10.57 14.977 1 97.38 61 GLN B N 1
ATOM 1554 C CA . GLN B 1 61 ? 6.875 9.523 15.586 1 97.38 61 GLN B CA 1
ATOM 1555 C C . GLN B 1 61 ? 6.379 8.133 15.195 1 97.38 61 GLN B C 1
ATOM 1557 O O . GLN B 1 61 ? 7.18 7.23 14.945 1 97.38 61 GLN B O 1
ATOM 1562 N N . TRP B 1 62 ? 5.074 8.047 15.219 1 96.56 62 TRP B N 1
ATOM 1563 C CA . TRP B 1 62 ? 4.484 6.77 14.836 1 96.56 62 TRP B CA 1
ATOM 1564 C C . TRP B 1 62 ? 4.902 6.375 13.422 1 96.56 62 TRP B C 1
ATOM 1566 O O . TRP B 1 62 ? 5.289 5.23 13.18 1 96.56 62 TRP B O 1
ATOM 1576 N N . VAL B 1 63 ? 4.887 7.32 12.484 1 93.88 63 VAL B N 1
ATOM 1577 C CA . VAL B 1 63 ? 5.242 7.035 11.094 1 93.88 63 VAL B CA 1
ATOM 1578 C C . VAL B 1 63 ? 6.73 6.699 11 1 93.88 63 VAL B C 1
ATOM 1580 O O . VAL B 1 63 ? 7.121 5.797 10.258 1 93.88 63 VAL B O 1
ATOM 1583 N N . LEU B 1 64 ? 7.59 7.426 11.773 1 93.44 64 LEU B N 1
ATOM 1584 C CA . LEU B 1 64 ? 9.016 7.125 11.812 1 93.44 64 LEU B CA 1
ATOM 1585 C C . LEU B 1 64 ? 9.258 5.668 12.188 1 93.44 64 LEU B C 1
ATOM 1587 O O . LEU B 1 64 ? 10.125 5.008 11.617 1 93.44 64 LEU B O 1
ATOM 1591 N N . GLU B 1 65 ? 8.445 5.152 13.023 1 92.5 65 GLU B N 1
ATOM 1592 C CA . GLU B 1 65 ? 8.617 3.803 13.555 1 92.5 65 GLU B CA 1
ATOM 1593 C C . GLU B 1 65 ? 8.109 2.754 12.57 1 92.5 65 GLU B C 1
ATOM 1595 O O . GLU B 1 65 ? 8.578 1.615 12.57 1 92.5 65 GLU B O 1
ATOM 1600 N N . HIS B 1 66 ? 7.184 3.17 11.758 1 86.62 66 HIS B N 1
ATOM 1601 C CA . HIS B 1 66 ? 6.504 2.178 10.938 1 86.62 66 HIS B CA 1
ATOM 1602 C C . HIS B 1 66 ? 6.918 2.301 9.477 1 86.62 66 HIS B C 1
ATOM 1604 O O . HIS B 1 66 ? 6.582 1.442 8.656 1 86.62 66 HIS B O 1
ATOM 1610 N N . CYS B 1 67 ? 7.602 3.357 9.195 1 82.31 67 CYS B N 1
ATOM 1611 C CA . CYS B 1 67 ? 8.141 3.578 7.855 1 82.31 67 CYS B CA 1
ATOM 1612 C C . CYS B 1 67 ? 9.586 4.059 7.922 1 82.31 67 CYS B C 1
ATOM 1614 O O . CYS B 1 67 ? 9.844 5.262 7.953 1 82.31 67 CYS B O 1
ATOM 1616 N N . ALA B 1 68 ? 10.5 3.127 7.836 1 78.81 68 ALA B N 1
ATOM 1617 C CA . ALA B 1 68 ? 11.906 3.396 8.102 1 78.81 68 ALA B CA 1
ATOM 1618 C C . ALA B 1 68 ? 12.469 4.406 7.105 1 78.81 68 ALA B C 1
ATOM 1620 O O . ALA B 1 68 ? 13.25 5.285 7.477 1 78.81 68 ALA B O 1
ATOM 1621 N N . GLU B 1 69 ? 12.07 4.332 5.895 1 79.25 69 GLU B N 1
ATOM 1622 C CA . GLU B 1 69 ? 12.625 5.203 4.863 1 79.25 69 GLU B CA 1
ATOM 1623 C C . GLU B 1 69 ? 12.109 6.633 5.008 1 79.25 69 GLU B C 1
ATOM 1625 O O . GLU B 1 69 ? 12.672 7.562 4.426 1 79.25 69 GLU B O 1
ATOM 1630 N N . PHE B 1 70 ? 11.094 6.812 5.855 1 89.94 70 PHE B N 1
ATOM 1631 C CA . PHE B 1 70 ? 10.43 8.109 5.977 1 89.94 70 PHE B CA 1
ATOM 1632 C C . PHE B 1 70 ? 11.383 9.148 6.539 1 89.94 70 PHE B C 1
ATOM 1634 O O . PHE B 1 70 ? 11.398 10.297 6.086 1 89.94 70 PHE B O 1
ATOM 1641 N N . GLU B 1 71 ? 12.211 8.727 7.504 1 91.12 71 GLU B N 1
ATOM 1642 C CA . GLU B 1 71 ? 13.086 9.633 8.25 1 91.12 71 GLU B CA 1
ATOM 1643 C C . GLU B 1 71 ? 13.992 10.414 7.312 1 91.12 71 GLU B C 1
ATOM 1645 O O . GLU B 1 71 ? 14.383 11.547 7.621 1 91.12 71 GLU B O 1
ATOM 1650 N N . PHE B 1 72 ? 14.25 9.914 6.156 1 89.56 72 PHE B N 1
ATOM 1651 C CA . PHE B 1 72 ? 15.242 10.5 5.266 1 89.56 72 PHE B CA 1
ATOM 1652 C C . PHE B 1 72 ? 14.57 11.266 4.129 1 89.56 72 PHE B C 1
ATOM 1654 O O . PHE B 1 72 ? 15.234 11.688 3.18 1 89.56 72 PHE B O 1
ATOM 1661 N N . THR B 1 73 ? 13.328 11.43 4.219 1 90.06 73 THR B N 1
ATOM 1662 C CA . THR B 1 73 ? 12.586 12.117 3.168 1 90.06 73 THR B CA 1
ATOM 1663 C C . THR B 1 73 ? 12.469 13.609 3.477 1 90.06 73 THR B C 1
ATOM 1665 O O . THR B 1 73 ? 12.633 14.023 4.625 1 90.06 73 THR B O 1
ATOM 1668 N N . ASP B 1 74 ? 12.211 14.414 2.492 1 93.44 74 ASP B N 1
ATOM 1669 C CA . ASP B 1 74 ? 11.906 15.828 2.662 1 93.44 74 ASP B CA 1
ATOM 1670 C C . ASP B 1 74 ? 10.617 16.016 3.459 1 93.44 74 ASP B C 1
ATOM 1672 O O . ASP B 1 74 ? 10.484 16.984 4.211 1 93.44 74 ASP B O 1
ATOM 1676 N N . ASP B 1 75 ? 9.711 15.055 3.316 1 95.88 75 ASP B N 1
ATOM 1677 C CA . ASP B 1 75 ? 8.453 15.109 4.062 1 95.88 75 ASP B CA 1
ATOM 1678 C C . ASP B 1 75 ? 8.711 15.031 5.566 1 95.88 75 ASP B C 1
ATOM 1680 O O . ASP B 1 75 ? 8.117 15.789 6.34 1 95.88 75 ASP B O 1
ATOM 1684 N N . ALA B 1 76 ? 9.602 14.172 5.941 1 95.94 76 ALA B N 1
ATOM 1685 C CA . ALA B 1 76 ? 9.961 14.047 7.352 1 95.94 76 ALA B CA 1
ATOM 1686 C C . ALA B 1 76 ? 10.578 15.336 7.879 1 95.94 76 ALA B C 1
ATOM 1688 O O . ALA B 1 76 ? 10.234 15.797 8.969 1 95.94 76 ALA B O 1
ATOM 1689 N N . ARG B 1 77 ? 11.469 15.875 7.121 1 96.94 77 ARG B N 1
ATOM 1690 C CA . ARG B 1 77 ? 12.094 17.141 7.484 1 96.94 77 ARG B CA 1
ATOM 1691 C C . ARG B 1 77 ? 11.055 18.234 7.66 1 96.94 77 ARG B C 1
ATOM 1693 O O . ARG B 1 77 ? 11.094 18.984 8.641 1 96.94 77 ARG B O 1
ATOM 1700 N N . ALA B 1 78 ? 10.125 18.344 6.785 1 97.56 78 ALA B N 1
ATOM 1701 C CA . ALA B 1 78 ? 9.062 19.344 6.855 1 97.56 78 ALA B CA 1
ATOM 1702 C C . ALA B 1 78 ? 8.219 19.156 8.117 1 97.56 78 ALA B C 1
ATOM 1704 O O . ALA B 1 78 ? 7.895 20.125 8.805 1 97.56 78 ALA B O 1
ATOM 1705 N N . CYS B 1 79 ? 7.887 17.906 8.438 1 98.12 79 CYS B N 1
ATOM 1706 C CA . CYS B 1 79 ? 7.109 17.609 9.641 1 98.12 79 CYS B CA 1
ATOM 1707 C C . CYS B 1 79 ? 7.84 18.094 10.891 1 98.12 79 CYS B C 1
ATOM 1709 O O . CYS B 1 79 ? 7.254 18.766 11.742 1 98.12 79 CYS B O 1
ATOM 1711 N N . ARG B 1 80 ? 9.109 17.812 10.93 1 97.62 80 ARG B N 1
ATOM 1712 C CA . ARG B 1 80 ? 9.922 18.219 12.07 1 97.62 80 ARG B CA 1
ATOM 1713 C C . ARG B 1 80 ? 9.969 19.734 12.188 1 97.62 80 ARG B C 1
ATOM 1715 O O . ARG B 1 80 ? 9.805 20.281 13.281 1 97.62 80 ARG B O 1
ATOM 1722 N N . GLN B 1 81 ? 10.195 20.391 11.133 1 97.88 81 GLN B N 1
ATOM 1723 C CA . GLN B 1 81 ? 10.281 21.844 11.117 1 97.88 81 GLN B CA 1
ATOM 1724 C C . GLN B 1 81 ? 8.945 22.484 11.492 1 97.88 81 GLN B C 1
ATOM 1726 O O . GLN B 1 81 ? 8.914 23.469 12.242 1 97.88 81 GLN B O 1
ATOM 1731 N N . LEU B 1 82 ? 7.863 21.938 11.031 1 98.19 82 LEU B N 1
ATOM 1732 C CA . LEU B 1 82 ? 6.535 22.453 11.359 1 98.19 82 LEU B CA 1
ATOM 1733 C C . LEU B 1 82 ? 6.262 22.344 12.852 1 98.19 82 LEU B C 1
ATOM 1735 O O . LEU B 1 82 ? 5.836 23.328 13.477 1 98.19 82 LEU B O 1
ATOM 1739 N N . ILE B 1 83 ? 6.551 21.188 13.336 1 98.06 83 ILE B N 1
ATOM 1740 C CA . ILE B 1 83 ? 6.293 20.938 14.75 1 98.06 83 ILE B CA 1
ATOM 1741 C C . ILE B 1 83 ? 7.18 21.844 15.602 1 98.06 83 ILE B C 1
ATOM 1743 O O . ILE B 1 83 ? 6.695 22.516 16.516 1 98.06 83 ILE B O 1
ATOM 1747 N N . GLY B 1 84 ? 8.43 21.875 15.258 1 96.94 84 GLY B N 1
ATOM 1748 C CA . GLY B 1 84 ? 9.367 22.734 15.977 1 96.94 84 GLY B CA 1
ATOM 1749 C C . GLY B 1 84 ? 9.023 24.203 15.859 1 96.94 84 GLY B C 1
ATOM 1750 O O . GLY B 1 84 ? 9.102 24.953 16.844 1 96.94 84 GLY B O 1
ATOM 1751 N N . GLY B 1 85 ? 8.711 24.672 14.648 1 96.56 85 GLY B N 1
ATOM 1752 C CA . GLY B 1 85 ? 8.32 26.047 14.43 1 96.56 85 GLY B CA 1
ATOM 1753 C C . GLY B 1 85 ? 7.074 26.438 15.195 1 96.56 85 GLY B C 1
ATOM 1754 O O . GLY B 1 85 ? 6.98 27.562 15.719 1 96.56 85 GLY B O 1
ATOM 1755 N N . TRP B 1 86 ? 6.172 25.547 15.289 1 96.88 86 TRP B N 1
ATOM 1756 C CA . TRP B 1 86 ? 4.949 25.766 16.047 1 96.88 86 TRP B CA 1
ATOM 1757 C C . TRP B 1 86 ? 5.25 25.875 17.547 1 96.88 86 TRP B C 1
ATOM 1759 O O . TRP B 1 86 ? 4.805 26.828 18.203 1 96.88 86 TRP B O 1
ATOM 1769 N N . GLU B 1 87 ? 6.023 25.047 18.047 1 96 87 GLU B N 1
ATOM 1770 C CA . GLU B 1 87 ? 6.328 24.969 19.484 1 96 87 GLU B CA 1
ATOM 1771 C C . GLU B 1 87 ? 7.258 26.109 19.906 1 96 87 GLU B C 1
ATOM 1773 O O . GLU B 1 87 ? 7.223 26.547 21.047 1 96 87 GLU B O 1
ATOM 1778 N N . GLY B 1 88 ? 8.047 26.578 19.031 1 94.06 88 GLY B N 1
ATOM 1779 C CA . GLY B 1 88 ? 8.969 27.656 19.297 1 94.06 88 GLY B CA 1
ATOM 1780 C C . GLY B 1 88 ? 8.273 29 19.438 1 94.06 88 GLY B C 1
ATOM 1781 O O . GLY B 1 88 ? 8.852 29.953 19.969 1 94.06 88 GLY B O 1
ATOM 1782 N N . GLY B 1 89 ? 7.172 29.234 18.859 1 92.56 89 GLY B N 1
ATOM 1783 C CA . GLY B 1 89 ? 6.355 30.422 19.047 1 92.56 89 GLY B CA 1
ATOM 1784 C C . GLY B 1 89 ? 6.762 31.562 18.141 1 92.56 89 GLY B C 1
ATOM 1785 O O . GLY B 1 89 ? 6.27 32.688 18.281 1 92.56 89 GLY B O 1
ATOM 1786 N N . ASP B 1 90 ? 7.789 31.312 17.406 1 91.38 90 ASP B N 1
ATOM 1787 C CA . ASP B 1 90 ? 8.18 32.281 16.406 1 91.38 90 ASP B CA 1
ATOM 1788 C C . ASP B 1 90 ? 7.367 32.125 15.125 1 91.38 90 ASP B C 1
ATOM 1790 O O . ASP B 1 90 ? 7.73 31.328 14.258 1 91.38 90 ASP B O 1
ATOM 1794 N N . ASP B 1 91 ? 6.344 32.969 15.008 1 95.44 91 ASP B N 1
ATOM 1795 C CA . ASP B 1 91 ? 5.414 32.781 13.898 1 95.44 91 ASP B CA 1
ATOM 1796 C C . ASP B 1 91 ? 6.078 33.156 12.57 1 95.44 91 ASP B C 1
ATOM 1798 O O . ASP B 1 91 ? 5.727 32.594 11.523 1 95.44 91 ASP B O 1
ATOM 1802 N N . GLU B 1 92 ? 6.965 34.156 12.602 1 94.94 92 GLU B N 1
ATOM 1803 C CA . GLU B 1 92 ? 7.672 34.5 11.375 1 94.94 92 GLU B CA 1
ATOM 1804 C C . GLU B 1 92 ? 8.422 33.281 10.82 1 94.94 92 GLU B C 1
ATOM 1806 O O . GLU B 1 92 ? 8.359 33 9.617 1 94.94 92 GLU B O 1
ATOM 1811 N N . GLN B 1 93 ? 9.141 32.688 11.734 1 94.31 93 GLN B N 1
ATOM 1812 C CA . GLN B 1 93 ? 9.844 31.469 11.336 1 94.31 93 GLN B CA 1
ATOM 1813 C C . GLN B 1 93 ? 8.867 30.391 10.867 1 94.31 93 GLN B C 1
ATOM 1815 O O . GLN B 1 93 ? 9.117 29.703 9.883 1 94.31 93 GLN B O 1
ATOM 1820 N N . PHE B 1 94 ? 7.809 30.219 11.531 1 97.31 94 PHE B N 1
ATOM 1821 C CA . PHE B 1 94 ? 6.789 29.234 11.195 1 97.31 94 PHE B CA 1
ATOM 1822 C C . PHE B 1 94 ? 6.219 29.5 9.805 1 97.31 94 PHE B C 1
ATOM 1824 O O . PHE B 1 94 ? 6.062 28.578 9.008 1 97.31 94 PHE B O 1
ATOM 1831 N N . GLN B 1 95 ? 5.957 30.797 9.445 1 97.44 95 GLN B N 1
ATOM 1832 C CA . GLN B 1 95 ? 5.434 31.172 8.141 1 97.44 95 GLN B CA 1
ATOM 1833 C C . GLN B 1 95 ? 6.43 30.828 7.031 1 97.44 95 GLN B C 1
ATOM 1835 O O . GLN B 1 95 ? 6.031 30.438 5.934 1 97.44 95 GLN B O 1
ATOM 1840 N N . ASN B 1 96 ? 7.668 30.984 7.352 1 97.38 96 ASN B N 1
ATOM 1841 C CA . ASN B 1 96 ? 8.703 30.672 6.371 1 97.38 96 ASN B CA 1
ATOM 1842 C C . ASN B 1 96 ? 8.758 29.188 6.078 1 97.38 96 ASN B C 1
ATOM 1844 O O . ASN B 1 96 ? 9.008 28.781 4.941 1 97.38 96 ASN B O 1
ATOM 1848 N N . ILE B 1 97 ? 8.578 28.344 7.031 1 97.56 97 ILE B N 1
ATOM 1849 C CA . ILE B 1 97 ? 8.555 26.891 6.863 1 97.56 97 ILE B CA 1
ATOM 1850 C C . ILE B 1 97 ? 7.426 26.5 5.914 1 97.56 97 ILE B C 1
ATOM 1852 O O . ILE B 1 97 ? 7.598 25.609 5.074 1 97.56 97 ILE B O 1
ATOM 1856 N N . LEU B 1 98 ? 6.242 27.172 5.984 1 97.94 98 LEU B N 1
ATOM 1857 C CA . LEU B 1 98 ? 5.066 26.875 5.18 1 97.94 98 LEU B CA 1
ATOM 1858 C C . LEU B 1 98 ? 5.328 27.156 3.703 1 97.94 98 LEU B C 1
ATOM 1860 O O . LEU B 1 98 ? 4.574 26.703 2.838 1 97.94 98 LEU B O 1
ATOM 1864 N N . LYS B 1 99 ? 6.457 27.797 3.438 1 96.44 99 LYS B N 1
ATOM 1865 C CA . LYS B 1 99 ? 6.809 28.141 2.064 1 96.44 99 LYS B CA 1
ATOM 1866 C C . LYS B 1 99 ? 7.727 27.094 1.449 1 96.44 99 LYS B C 1
ATOM 1868 O O . LYS B 1 99 ? 8.141 27.219 0.295 1 96.44 99 LYS B O 1
ATOM 1873 N N . ASP B 1 100 ? 8.016 26.094 2.197 1 94.81 100 ASP B N 1
ATOM 1874 C CA . ASP B 1 100 ? 8.852 25 1.706 1 94.81 100 ASP B CA 1
ATOM 1875 C C . ASP B 1 100 ? 8.211 24.312 0.504 1 94.81 100 ASP B C 1
ATOM 1877 O O . ASP B 1 100 ? 6.984 24.188 0.438 1 94.81 100 ASP B O 1
ATOM 1881 N N . GLY B 1 101 ? 9.016 23.766 -0.405 1 94.56 101 GLY B N 1
ATOM 1882 C CA . GLY B 1 101 ? 8.578 23.172 -1.658 1 94.56 101 GLY B CA 1
ATOM 1883 C C . GLY B 1 101 ? 7.586 22.031 -1.467 1 94.56 101 GLY B C 1
ATOM 1884 O O . GLY B 1 101 ? 6.555 21.984 -2.141 1 94.56 101 GLY B O 1
ATOM 1885 N N . VAL B 1 102 ? 7.867 21.094 -0.531 1 93.06 102 VAL B N 1
ATOM 1886 C CA . VAL B 1 102 ? 7.02 19.922 -0.336 1 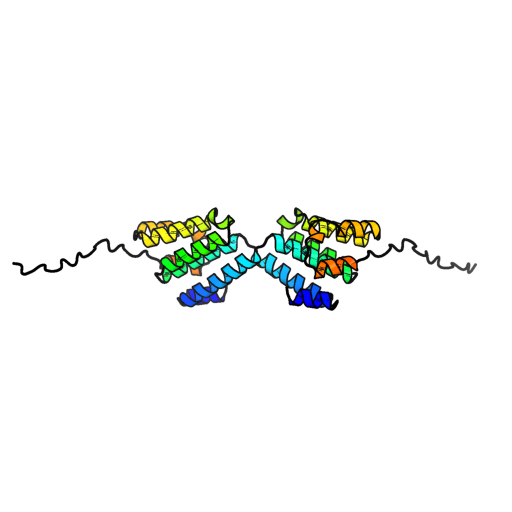93.06 102 VAL B CA 1
ATOM 1887 C C . VAL B 1 102 ? 5.648 20.359 0.178 1 93.06 102 VAL B C 1
ATOM 1889 O O . VAL B 1 102 ? 4.645 19.688 -0.071 1 93.06 102 VAL B O 1
ATOM 1892 N N . LEU B 1 103 ? 5.582 21.516 0.872 1 97.31 103 LEU B N 1
ATOM 1893 C CA . LEU B 1 103 ? 4.32 22.031 1.384 1 97.31 103 LEU B CA 1
ATOM 1894 C C . LEU B 1 103 ? 3.553 22.766 0.289 1 97.31 103 LEU B C 1
ATOM 1896 O O . LEU B 1 103 ? 2.336 22.609 0.169 1 97.31 103 LEU B O 1
ATOM 1900 N N . ARG B 1 104 ? 4.246 23.5 -0.485 1 94.75 104 ARG B N 1
ATOM 1901 C CA . ARG B 1 104 ? 3.625 24.281 -1.544 1 94.75 104 ARG B CA 1
ATOM 1902 C C . ARG B 1 104 ? 3.031 23.391 -2.619 1 94.75 104 ARG B C 1
ATOM 1904 O O . ARG B 1 104 ? 2.148 23.797 -3.371 1 94.75 104 ARG B O 1
ATOM 1911 N N . SER B 1 105 ? 3.529 22.156 -2.695 1 93.38 105 SER B N 1
ATOM 1912 C CA . SER B 1 105 ? 3.084 21.219 -3.73 1 93.38 105 SER B CA 1
ATOM 1913 C C . SER B 1 105 ? 1.845 20.453 -3.285 1 93.38 105 SER B C 1
ATOM 1915 O O . SER B 1 105 ? 1.358 19.578 -4.004 1 93.38 105 SER B O 1
ATOM 1917 N N . MET B 1 106 ? 1.255 20.734 -2.162 1 91.94 106 MET B N 1
ATOM 1918 C CA . MET B 1 106 ? 0.096 20.031 -1.638 1 91.94 106 MET B CA 1
ATOM 1919 C C . MET B 1 106 ? -1.187 20.484 -2.322 1 91.94 106 MET B C 1
ATOM 1921 O O . MET B 1 106 ? -1.184 21.484 -3.043 1 91.94 106 MET B O 1
ATOM 1925 N N . ASP B 1 107 ? -2.264 19.656 -2.125 1 90.56 107 ASP B N 1
ATOM 1926 C CA . ASP B 1 107 ? -3.561 19.969 -2.715 1 90.56 107 ASP B CA 1
ATOM 1927 C C . ASP B 1 107 ? -4.102 21.297 -2.164 1 90.56 107 ASP B C 1
ATOM 1929 O O . ASP B 1 107 ? -3.732 21.703 -1.065 1 90.56 107 ASP B O 1
ATOM 1933 N N . ASN B 1 108 ? -5.02 21.828 -2.795 1 92.62 108 ASN B N 1
ATOM 1934 C CA . ASN B 1 108 ? -5.566 23.156 -2.535 1 92.62 108 ASN B CA 1
ATOM 1935 C C . ASN B 1 108 ? -6.125 23.266 -1.119 1 92.62 108 ASN B C 1
ATOM 1937 O O . ASN B 1 108 ? -5.969 24.297 -0.463 1 92.62 108 ASN B O 1
ATOM 1941 N N . GLU B 1 109 ? -6.801 22.281 -0.691 1 94.31 109 GLU B N 1
ATOM 1942 C CA . GLU B 1 109 ? -7.414 22.344 0.632 1 94.31 109 GLU B CA 1
ATOM 1943 C C . GLU B 1 109 ? -6.359 22.5 1.723 1 94.31 109 GLU B C 1
ATOM 1945 O O . GLU B 1 109 ? -6.578 23.203 2.711 1 94.31 109 GLU B O 1
ATOM 1950 N N . TYR B 1 110 ? -5.203 21.875 1.511 1 96.62 110 TYR B N 1
ATOM 1951 C CA . TYR B 1 110 ? -4.113 22 2.475 1 96.62 110 TYR B CA 1
ATOM 1952 C C . TYR B 1 110 ? -3.43 23.359 2.344 1 96.62 110 TYR B C 1
ATOM 1954 O O . TYR B 1 110 ? -3.016 23.953 3.342 1 96.62 110 TYR B O 1
ATOM 1962 N N . LEU B 1 111 ? -3.348 23.906 1.149 1 96.25 111 LEU B N 1
ATOM 1963 C CA . LEU B 1 111 ? -2.791 25.234 0.94 1 96.25 111 LEU B CA 1
ATOM 1964 C C . LEU B 1 111 ? -3.643 26.297 1.633 1 96.25 111 LEU B C 1
ATOM 1966 O O . LEU B 1 111 ? -3.109 27.219 2.254 1 96.25 111 LEU B O 1
ATOM 1970 N N . ARG B 1 112 ? -4.922 26.109 1.571 1 96.12 112 ARG B N 1
ATOM 1971 C CA . ARG B 1 112 ? -5.836 27.016 2.25 1 96.12 112 ARG B CA 1
ATOM 1972 C C . ARG B 1 112 ? -5.68 26.922 3.764 1 96.12 112 ARG B C 1
ATOM 1974 O O . ARG B 1 112 ? -5.703 27.938 4.461 1 96.12 112 ARG B O 1
ATOM 1981 N N . LEU B 1 113 ? -5.578 25.719 4.203 1 97.31 113 LEU B N 1
ATOM 1982 C CA . LEU B 1 113 ? -5.352 25.516 5.629 1 97.31 113 LEU B CA 1
ATOM 1983 C C . LEU B 1 113 ? -4.07 26.219 6.082 1 97.31 113 LEU B C 1
ATOM 1985 O O . LEU B 1 113 ? -4.059 26.891 7.109 1 97.31 113 LEU B O 1
ATOM 1989 N N . MET B 1 114 ? -3.018 26.094 5.316 1 97.69 114 MET B N 1
ATOM 1990 C CA . MET B 1 114 ? -1.706 26.641 5.645 1 97.69 114 MET B CA 1
ATOM 1991 C C . MET B 1 114 ? -1.771 28.156 5.766 1 97.69 114 MET B C 1
ATOM 1993 O O . MET B 1 114 ? -1.082 28.75 6.602 1 97.69 114 MET B O 1
ATOM 1997 N N . LYS B 1 115 ? -2.635 28.797 5.043 1 96.69 115 LYS B N 1
ATOM 1998 C CA . LYS B 1 115 ? -2.787 30.234 5.07 1 96.69 115 LYS B CA 1
ATOM 1999 C C . LYS B 1 115 ? -3.383 30.703 6.398 1 96.69 115 LYS B C 1
ATOM 2001 O O . LYS B 1 115 ? -3.16 31.844 6.82 1 96.69 115 LYS B O 1
ATOM 2006 N N . LYS B 1 116 ? -4.051 29.844 7.078 1 95.88 116 LYS B N 1
ATOM 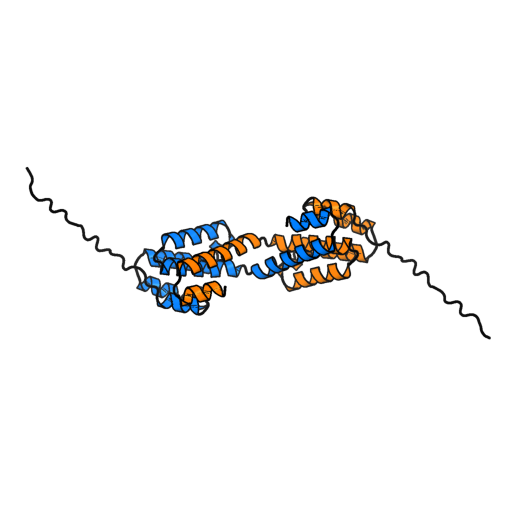2007 C CA . LYS B 1 116 ? -4.727 30.172 8.328 1 95.88 116 LYS B CA 1
ATOM 2008 C C . LYS B 1 116 ? -3.857 29.828 9.531 1 95.88 116 LYS B C 1
ATOM 2010 O O . LYS B 1 116 ? -4.199 30.156 10.672 1 95.88 116 LYS B O 1
ATOM 2015 N N . LEU B 1 117 ? -2.824 29.156 9.336 1 97.19 117 LEU B N 1
ATOM 2016 C CA . LEU B 1 117 ? -2.025 28.625 10.438 1 97.19 117 LEU B CA 1
ATOM 2017 C C . LEU B 1 117 ? -1.027 29.672 10.93 1 97.19 117 LEU B C 1
ATOM 2019 O O . LEU B 1 117 ? -0.28 30.25 10.125 1 97.19 117 LEU B O 1
ATOM 2023 N N . HIS B 1 118 ? -1.068 29.938 12.227 1 96.69 118 HIS B N 1
ATOM 2024 C CA . HIS B 1 118 ? -0.102 30.797 12.898 1 96.69 118 HIS B CA 1
ATOM 2025 C C . HIS B 1 118 ? 0.372 30.172 14.203 1 96.69 118 HIS B C 1
ATOM 2027 O O . HIS B 1 118 ? -0.429 29.609 14.953 1 96.69 118 HIS B O 1
ATOM 2033 N N . ALA B 1 119 ? 1.661 30.172 14.367 1 95.62 119 ALA B N 1
ATOM 2034 C CA . ALA B 1 119 ? 2.211 29.656 15.617 1 95.62 119 ALA B CA 1
ATOM 2035 C C . ALA B 1 119 ? 1.75 30.484 16.812 1 95.62 119 ALA B C 1
ATOM 2037 O O . ALA B 1 119 ? 1.593 31.703 16.703 1 95.62 119 ALA B O 1
ATOM 2038 N N . PRO B 1 120 ? 1.539 29.828 17.891 1 91.06 120 PRO B N 1
ATOM 2039 C CA . PRO B 1 120 ? 1.141 30.562 19.094 1 91.06 120 PRO B CA 1
ATOM 2040 C C . PRO B 1 120 ? 2.254 31.453 19.625 1 91.06 120 PRO B C 1
ATOM 2042 O O . PRO B 1 120 ? 3.436 31.125 19.484 1 91.06 120 PRO B O 1
ATOM 2045 N N . GLN B 1 121 ? 2.008 32.812 19.688 1 78.56 121 GLN B N 1
ATOM 2046 C CA . GLN B 1 121 ? 3.012 33.719 20.219 1 78.56 121 GLN B CA 1
ATOM 2047 C C . GLN B 1 121 ? 3.5 33.25 21.594 1 78.56 121 GLN B C 1
ATOM 2049 O O . GLN B 1 121 ? 2.707 32.812 22.422 1 78.56 121 GLN B O 1
ATOM 2054 N N . GLY B 1 122 ? 4.57 32.688 21.641 1 61.72 122 GLY B N 1
ATOM 2055 C CA . GLY B 1 122 ? 5.188 32.344 22.906 1 61.72 122 GLY B CA 1
ATOM 2056 C C . GLY B 1 122 ? 4.914 33.344 24 1 61.72 122 GLY B C 1
ATOM 2057 O O . GLY B 1 122 ? 4.91 34.562 23.75 1 61.72 122 GLY B O 1
ATOM 2058 N N . SER B 1 123 ? 3.818 33.25 24.812 1 50.62 123 SER B N 1
ATOM 2059 C CA . SER B 1 123 ? 3.838 34.094 26.016 1 50.62 123 SER B CA 1
ATOM 2060 C C . SER B 1 123 ? 5.223 34.094 26.656 1 50.62 123 SER B C 1
ATOM 2062 O O . SER B 1 123 ? 5.68 33.094 27.188 1 50.62 123 SER B O 1
ATOM 2064 N N . GLY B 1 124 ? 6.25 34.406 26.031 1 43 124 GLY B N 1
ATOM 2065 C CA . GLY B 1 124 ? 7.34 34.656 26.953 1 43 124 GLY B CA 1
ATOM 2066 C C . GLY B 1 124 ? 6.887 35.375 28.219 1 43 124 GLY B C 1
ATOM 2067 O O . GLY B 1 124 ? 7.703 35.688 29.094 1 43 124 GLY B O 1
ATOM 2068 N N . THR B 1 125 ? 5.848 36.312 28.141 1 40.69 125 THR B N 1
ATOM 2069 C CA . THR B 1 125 ? 5.652 36.969 29.438 1 40.69 125 THR B CA 1
ATOM 2070 C C . THR B 1 125 ? 5.055 36.031 30.453 1 40.69 125 THR B C 1
ATOM 2072 O O . THR B 1 125 ? 3.904 35.594 30.312 1 40.69 125 THR B O 1
ATOM 2075 N N . ALA B 1 126 ? 5.773 35.031 30.906 1 41.66 126 ALA B N 1
ATOM 2076 C CA . ALA B 1 126 ? 5.484 34.531 32.25 1 41.66 126 ALA B CA 1
ATOM 2077 C C . ALA B 1 126 ? 5.031 35.656 33.156 1 41.66 126 ALA B C 1
ATOM 2079 O O . ALA B 1 126 ? 5.824 36.562 33.5 1 41.66 126 ALA B O 1
ATOM 2080 N N . GLU B 1 127 ? 3.922 36.312 33 1 37.75 127 GLU B N 1
ATOM 2081 C CA . GLU B 1 127 ? 3.457 37.062 34.156 1 37.75 127 GLU B CA 1
ATOM 2082 C C . GLU B 1 127 ? 3.695 36.25 35.438 1 37.75 127 GLU B C 1
ATOM 2084 O O . GLU B 1 127 ? 3.215 35.125 35.562 1 37.75 127 GLU B O 1
ATOM 2089 N N . GLY B 1 128 ? 5.008 36.219 35.906 1 37.03 128 GLY B N 1
ATOM 2090 C CA . GLY B 1 128 ? 5.363 35.969 37.281 1 37.03 128 GLY B CA 1
ATOM 2091 C C . GLY B 1 128 ? 4.305 36.438 38.281 1 37.03 128 GLY B C 1
ATOM 2092 O O . GLY B 1 128 ? 4.074 37.625 38.438 1 37.03 128 GLY B O 1
ATOM 2093 N N . ASP B 1 129 ? 3.121 35.875 38.25 1 39.12 129 ASP B N 1
ATOM 2094 C CA . ASP B 1 129 ? 2.266 36.031 39.438 1 39.12 129 ASP B CA 1
ATOM 2095 C C . ASP B 1 129 ? 3.084 36 40.719 1 39.12 129 ASP B C 1
ATOM 2097 O O . ASP B 1 129 ? 3.619 34.938 41.094 1 39.12 129 ASP B O 1
ATOM 2101 N N . GLU B 1 130 ? 4 37 40.906 1 38.53 130 GLU B N 1
ATOM 2102 C CA . GLU B 1 130 ? 4.52 37.375 42.219 1 38.53 130 GLU B CA 1
ATOM 2103 C C . GLU B 1 130 ? 3.424 37.344 43.281 1 38.53 130 GLU B C 1
ATOM 2105 O O . GLU B 1 130 ? 2.447 38.094 43.219 1 38.53 130 GLU B O 1
ATOM 2110 N N . GLY B 1 131 ? 3.01 36.156 43.656 1 37.69 131 GLY B N 1
ATOM 2111 C CA . GLY B 1 131 ? 2.295 36.031 44.906 1 37.69 131 GLY B CA 1
ATOM 2112 C C . GLY B 1 131 ? 2.77 37 45.969 1 37.69 131 GLY B C 1
ATOM 2113 O O . GLY B 1 131 ? 3.973 37.219 46.125 1 37.69 131 GLY B O 1
ATOM 2114 N N . ASP B 1 132 ? 2.039 38.125 46.281 1 41.59 132 ASP B N 1
ATOM 2115 C CA . ASP B 1 132 ? 2.09 39.031 47.406 1 41.59 132 ASP B CA 1
ATOM 2116 C C . ASP B 1 132 ? 2.371 38.312 48.688 1 41.59 132 ASP B C 1
ATOM 2118 O O . ASP B 1 132 ? 1.563 37.5 49.156 1 41.59 132 ASP B O 1
ATOM 2122 N N . GLU B 1 133 ? 3.586 37.875 49 1 37.75 133 GLU B N 1
ATOM 2123 C CA . GLU B 1 133 ? 4 37.594 50.375 1 37.75 133 GLU B CA 1
ATOM 2124 C C . GLU B 1 133 ? 3.695 38.781 51.281 1 37.75 133 GLU B C 1
ATOM 2126 O O . GLU B 1 133 ? 4.391 39.812 51.219 1 37.75 133 GLU B O 1
ATOM 2131 N N . GLU B 1 134 ? 2.48 39.25 51.469 1 38.31 134 GLU B N 1
ATOM 2132 C CA . GLU B 1 134 ? 2.176 40 52.719 1 38.31 134 GLU B CA 1
ATOM 2133 C C . GLU B 1 134 ? 2.852 39.344 53.906 1 38.31 134 GLU B C 1
ATOM 2135 O O . GLU B 1 134 ? 2.855 38.125 54.062 1 38.31 134 GLU B O 1
ATOM 2140 N N . ASP B 1 135 ? 3.787 40.094 54.562 1 42.41 135 ASP B N 1
ATOM 2141 C CA . ASP B 1 135 ? 4.551 40.156 55.812 1 42.41 135 ASP B CA 1
ATOM 2142 C C . ASP B 1 135 ? 3.639 39.969 57 1 42.41 135 ASP B C 1
ATOM 2144 O O . ASP B 1 135 ? 2.863 40.844 57.375 1 42.41 135 ASP B O 1
ATOM 2148 N N . LEU B 1 136 ? 2.967 39 57.281 1 28.88 136 LEU B N 1
ATOM 2149 C CA . LEU B 1 136 ? 2.406 38.688 58.594 1 28.88 136 LEU B CA 1
ATOM 2150 C C . LEU B 1 136 ? 3.496 38.625 59.656 1 28.88 136 LEU B C 1
ATOM 2152 O O . LEU B 1 136 ? 3.236 38.281 60.812 1 28.88 136 LEU B O 1
ATOM 2156 N N . LYS B 1 137 ? 4.691 39.344 59.5 1 24.17 137 LYS B N 1
ATOM 2157 C CA . LYS B 1 137 ? 5.285 39.938 60.688 1 24.17 137 LYS B CA 1
ATOM 2158 C C . LYS B 1 137 ? 4.773 41.375 60.906 1 24.17 137 LYS B C 1
ATOM 2160 O O . LYS B 1 137 ? 4.574 42.125 59.938 1 24.17 137 LYS B O 1
#

Foldseek 3Di:
DVVLVVCVVVVVVVSNVVVVVVVVVVCVVVPPVVPLLLVLLVVLLVCVLVVHLVVNVVSLVVCVVVPVCNCVDVSNVLSVQLSVCQVVQPQVSNLVSCPDPSNVPDDPVSVVSSVVGGRHNPCPVPPPPPPPPPDDD/DVVLVVCVVVVVVVSNVVVVVVVVVVCVVVPPVVPLLLVLLVVLLVCVLVVNLVVNVVSLVVCVVVPVCNCVDVSNVLSVQLSCCQVVQPQVSNLVSCVDPSNVPDDPVSNVSSVVGGRHNPCPVPPPPPPPPPDPD

Nearest PDB structures (foldseek):
  2ifu-assembly4_D  TM=7.350E-01  e=1.284E-04  Danio rerio
  5a5b-assembly1_T  TM=7.456E-01  e=9.981E-01  Saccharomyces cerevisiae
  4cr4-assembly1_T  TM=7.537E-01  e=5.064E+00  Saccharomyces cerevisiae
  2xev-assembly1_A  TM=3.733E-01  e=3.510E+00  Xanthomonas campestris
  2ifu-assembly4_D  TM=7.352E-01  e=8.071E-05  Danio rerio

Solvent-accessible surface area (backbone atoms only — not comparable to full-atom values): 15266 Å² total; per-residue (Å²): 105,73,68,34,48,52,23,54,74,69,66,37,47,70,62,22,38,51,49,40,49,54,51,39,52,52,40,56,68,52,52,43,76,65,46,53,38,54,44,48,39,51,36,33,53,40,26,46,70,70,68,31,57,66,61,21,51,50,52,53,52,51,46,46,74,65,32,71,72,44,67,79,34,71,45,40,50,50,44,52,49,50,51,50,24,37,74,63,15,42,35,70,60,30,55,55,58,60,64,35,68,83,54,64,70,48,58,66,69,56,49,56,50,57,72,71,60,72,32,54,66,55,69,72,69,68,73,69,75,70,70,78,78,69,91,77,134,104,74,67,35,50,52,24,54,75,69,66,37,46,70,62,21,38,51,49,41,49,53,51,39,53,52,38,55,69,50,55,42,76,64,46,52,40,54,42,47,40,52,38,32,54,41,27,46,69,70,68,32,56,67,60,21,52,49,53,52,50,51,46,45,74,65,32,71,73,43,66,78,34,70,44,40,52,49,44,51,49,50,51,50,24,38,72,64,15,41,35,68,60,31,55,55,58,62,64,34,67,82,56,64,68,48,59,66,68,56,49,55,50,56,72,70,59,71,33,54,66,57,69,73,70,68,75,70,77,71,73,80,78,76,69,89,115